Protein AF-A0A8S3EU00-F1 (afdb_monomer_lite)

Sequence (313 aa):
HIIRAPTLNSNMMSPYPTLKPAMHCCVHQQQYQPLYQSSPMIFSPIEDVPPIEAICGNNLIITINRMVDNKQISIKELNNDDLIFIENIGHGLFGSIYLAELKIINNDNKMEKQSVIVKSLNDNVDVKHRASFWKELELLSILKNSNVCSLFGILNSQRTVAVFEYYSLDLYQYLRQQSIPMDNYSASSFLLSLACQIASGMKYLSSLQIVHRDLAARNCLISSTDYQVHLTDIAMAKTEYVNDYARVGQLQSRIAIRWSAWESIFLNEFSLKSDVWSFGVTLYELFTYSRQRPYHTLTNEQLVQRFAVLTHA

Organism: NCBI:txid392030

Secondary structure (DSSP, 8-state):
---PPPP-------PPP--------------PPPS-SS-------STTS-TT------TTTTTGGGT--S--PPPPBPPGGGEEEEEEEEE-SSSEEEEEEEEEE-TTS-EEEEEEEEEEPPTT--HHHHHHHHHHHHHHHH---TTB--EEEEEESSSEEEEEE--SEEHHHHHHH----TT-HHHHHHHHHHHHHHHHHHHHHHHTT---S--SGGGEEE-TTT--EEE-SGGGG-GGGGGG-EE-TT-SSEE-TTTS-HHHHHS----HHHHHHHHHHHHHHHHTTTSS-TTTTS-HHHHHHHHHGGGG-

Structure (mmCIF, N/CA/C/O backbone):
data_AF-A0A8S3EU00-F1
#
_entry.id   AF-A0A8S3EU00-F1
#
loop_
_atom_site.group_PDB
_atom_site.id
_atom_site.type_symbol
_atom_site.label_atom_id
_atom_site.label_alt_id
_atom_site.label_comp_id
_atom_site.label_asym_id
_atom_site.label_entity_id
_atom_site.label_seq_id
_atom_site.pdbx_PDB_ins_code
_atom_site.Cartn_x
_atom_site.Cartn_y
_atom_site.Cartn_z
_atom_site.occupancy
_atom_site.B_iso_or_equiv
_atom_site.auth_seq_id
_atom_site.auth_comp_id
_atom_site.auth_asym_id
_atom_site.auth_atom_id
_atom_site.pdbx_PDB_model_num
ATOM 1 N N . HIS A 1 1 ? 54.838 -35.441 -2.762 1.00 39.00 1 HIS A N 1
ATOM 2 C CA . HIS A 1 1 ? 53.841 -35.677 -3.823 1.00 39.00 1 HIS A CA 1
ATOM 3 C C . HIS A 1 1 ? 53.018 -34.416 -4.019 1.00 39.00 1 HIS A C 1
ATOM 5 O O . HIS A 1 1 ? 52.183 -34.088 -3.192 1.00 39.00 1 HIS A O 1
ATOM 11 N N . ILE A 1 2 ? 53.361 -33.668 -5.064 1.00 31.11 2 ILE A N 1
ATOM 12 C CA . ILE A 1 2 ? 52.711 -32.431 -5.502 1.00 31.11 2 ILE A CA 1
ATOM 13 C C . ILE A 1 2 ? 51.514 -32.849 -6.361 1.00 31.11 2 ILE A C 1
ATOM 15 O O . ILE A 1 2 ? 51.715 -33.534 -7.363 1.00 31.11 2 ILE A O 1
ATOM 19 N N . ILE A 1 3 ? 50.291 -32.477 -5.983 1.00 35.28 3 ILE A N 1
ATOM 20 C CA . ILE A 1 3 ? 49.107 -32.688 -6.825 1.00 35.28 3 ILE A CA 1
ATOM 21 C C . ILE A 1 3 ? 48.842 -31.383 -7.579 1.00 35.28 3 ILE A C 1
ATOM 23 O O . ILE A 1 3 ? 48.539 -30.351 -6.987 1.00 35.28 3 ILE A O 1
ATOM 27 N N . ARG A 1 4 ? 49.049 -31.444 -8.898 1.00 30.00 4 ARG A N 1
ATOM 28 C CA . ARG A 1 4 ? 48.801 -30.378 -9.874 1.00 30.00 4 ARG A CA 1
ATOM 29 C C . ARG A 1 4 ? 47.296 -30.175 -10.079 1.00 30.00 4 ARG A C 1
ATOM 31 O O . ARG A 1 4 ? 46.557 -31.148 -10.195 1.00 30.00 4 ARG A O 1
ATOM 38 N N . ALA A 1 5 ? 46.886 -28.916 -10.205 1.00 30.69 5 ALA A N 1
ATOM 39 C CA . ALA A 1 5 ? 45.588 -28.522 -10.748 1.00 30.69 5 ALA A CA 1
ATOM 40 C C . ALA A 1 5 ? 45.502 -28.841 -12.259 1.00 30.69 5 ALA A C 1
ATOM 42 O O . ALA A 1 5 ? 46.522 -28.718 -12.947 1.00 30.69 5 ALA A O 1
ATOM 43 N N . PRO A 1 6 ? 44.327 -29.203 -12.809 1.00 33.22 6 PRO A N 1
ATOM 44 C CA . PRO A 1 6 ? 44.141 -29.301 -14.249 1.00 33.22 6 PRO A CA 1
ATOM 45 C C . PRO A 1 6 ? 43.863 -27.921 -14.860 1.00 33.22 6 PRO A C 1
ATOM 47 O O . PRO A 1 6 ? 43.005 -27.166 -14.408 1.00 33.22 6 PRO A O 1
ATOM 50 N N . THR A 1 7 ? 44.609 -27.621 -15.916 1.00 32.94 7 THR A N 1
ATOM 51 C CA . THR A 1 7 ? 44.478 -26.475 -16.819 1.00 32.94 7 THR A CA 1
ATOM 52 C C . THR A 1 7 ? 43.117 -26.448 -17.524 1.00 32.94 7 THR A C 1
ATOM 54 O O . THR A 1 7 ? 42.745 -27.421 -18.181 1.00 32.94 7 THR A O 1
ATOM 57 N N . LEU A 1 8 ? 42.405 -25.319 -17.444 1.00 31.45 8 LEU A N 1
ATOM 58 C CA . LEU A 1 8 ? 41.241 -25.018 -18.284 1.00 31.45 8 LEU A CA 1
ATOM 59 C C . LEU A 1 8 ? 41.715 -24.681 -19.704 1.00 31.45 8 LEU A C 1
ATOM 61 O O . LEU A 1 8 ? 42.359 -23.657 -19.922 1.00 31.45 8 LEU A O 1
ATOM 65 N N . ASN A 1 9 ? 41.394 -25.553 -20.659 1.00 28.89 9 ASN A N 1
ATOM 66 C CA . ASN A 1 9 ? 41.540 -25.283 -22.086 1.00 28.89 9 ASN A CA 1
ATOM 67 C C . ASN A 1 9 ? 40.399 -24.363 -22.541 1.00 28.89 9 ASN A C 1
ATOM 69 O O . ASN A 1 9 ? 39.223 -24.715 -22.440 1.00 28.89 9 ASN A O 1
ATOM 73 N N . SER A 1 10 ? 40.756 -23.194 -23.063 1.00 38.03 10 SER A N 1
ATOM 74 C CA . SER A 1 10 ? 39.884 -22.343 -23.863 1.00 38.03 10 SER A CA 1
ATOM 75 C C . SER A 1 10 ? 39.638 -23.002 -25.223 1.00 38.03 10 SER A C 1
ATOM 77 O O . SER A 1 10 ? 40.589 -23.393 -25.894 1.00 38.03 10 SER A O 1
ATOM 79 N N . ASN A 1 11 ? 38.360 -23.086 -25.611 1.00 35.97 11 ASN A N 1
ATOM 80 C CA . ASN A 1 11 ? 37.800 -23.486 -26.918 1.00 35.97 11 ASN A CA 1
ATOM 81 C C . ASN A 1 11 ? 36.994 -24.787 -26.888 1.00 35.97 11 ASN A C 1
ATOM 83 O O . ASN A 1 11 ? 37.443 -25.803 -27.401 1.00 35.97 11 ASN A O 1
ATOM 87 N N . MET A 1 12 ? 35.753 -24.708 -26.397 1.00 30.38 12 MET A N 1
ATOM 88 C CA . MET A 1 12 ? 34.611 -25.426 -26.981 1.00 30.38 12 MET A CA 1
ATOM 89 C C . MET A 1 12 ? 33.342 -24.589 -26.770 1.00 30.38 12 MET A C 1
ATOM 91 O O . MET A 1 12 ? 32.658 -24.697 -25.757 1.00 30.38 12 MET A O 1
ATOM 95 N N . MET A 1 13 ? 33.059 -23.703 -27.728 1.00 32.72 13 MET A N 1
ATOM 96 C CA . MET A 1 13 ? 31.732 -23.116 -27.914 1.00 32.72 13 MET A CA 1
ATOM 97 C C . MET A 1 13 ? 30.812 -24.169 -28.546 1.00 32.72 13 MET A C 1
ATOM 99 O O . MET A 1 13 ? 31.127 -24.710 -29.603 1.00 32.72 13 MET A O 1
ATOM 103 N N . SER A 1 14 ? 29.665 -24.421 -27.921 1.00 30.41 14 SER A N 1
ATOM 104 C CA . SER A 1 14 ? 28.498 -25.083 -28.516 1.00 30.41 14 SER A CA 1
ATOM 105 C C . SER A 1 14 ? 27.236 -24.423 -27.934 1.00 30.41 14 SER A C 1
ATOM 107 O O . SER A 1 14 ? 27.267 -24.016 -26.768 1.00 30.41 14 SER A O 1
ATOM 109 N N . PRO A 1 15 ? 26.176 -24.199 -28.732 1.00 33.75 15 PRO A N 1
ATOM 110 C CA . PRO A 1 15 ? 25.216 -23.130 -28.493 1.00 33.75 15 PRO A CA 1
ATOM 111 C C . PRO A 1 15 ? 24.111 -23.555 -27.521 1.00 33.75 15 PRO A C 1
ATOM 113 O O . PRO A 1 15 ? 23.490 -24.605 -27.677 1.00 33.75 15 PRO A O 1
ATOM 116 N N . TYR A 1 16 ? 23.815 -22.698 -26.544 1.00 30.42 16 TYR A N 1
ATOM 117 C CA . TYR A 1 16 ? 22.584 -22.804 -25.764 1.00 30.42 16 TYR A CA 1
ATOM 118 C C . TYR A 1 16 ? 21.373 -22.505 -26.667 1.00 30.42 16 TYR A C 1
ATOM 120 O O . TYR A 1 16 ? 21.427 -21.553 -27.453 1.00 30.42 16 TYR A O 1
ATOM 128 N N . PRO A 1 17 ? 20.275 -23.276 -26.576 1.00 30.31 17 PRO A N 1
ATOM 129 C CA . PRO A 1 17 ? 19.076 -23.016 -27.357 1.00 30.31 17 PRO A CA 1
ATOM 130 C C . PRO A 1 17 ? 18.428 -21.710 -26.892 1.00 30.31 17 PRO A C 1
ATOM 132 O O . PRO A 1 17 ? 18.100 -21.529 -25.720 1.00 30.31 17 PRO A O 1
ATOM 135 N N . THR A 1 18 ? 18.231 -20.796 -27.836 1.00 31.73 18 THR A N 1
ATOM 136 C CA . THR A 1 18 ? 17.410 -19.598 -27.677 1.00 31.73 18 THR A CA 1
ATOM 137 C C . THR A 1 18 ? 15.980 -20.006 -27.319 1.00 31.73 18 THR A C 1
ATOM 139 O O . THR A 1 18 ? 15.269 -20.599 -28.131 1.00 31.73 18 THR A O 1
ATOM 142 N N . LEU A 1 19 ? 15.530 -19.677 -26.102 1.00 28.44 19 LEU A N 1
ATOM 143 C CA . LEU A 1 19 ? 14.105 -19.701 -25.776 1.00 28.44 19 LEU A CA 1
ATOM 144 C C . LEU A 1 19 ? 13.391 -18.685 -26.679 1.00 28.44 19 LEU A C 1
ATOM 146 O O . LEU A 1 19 ? 13.552 -17.476 -26.523 1.00 28.44 19 LEU A O 1
ATOM 150 N N . LYS A 1 20 ? 12.597 -19.179 -27.633 1.00 28.67 20 LYS A N 1
ATOM 151 C CA . LYS A 1 20 ? 11.599 -18.364 -28.335 1.00 28.67 20 LYS A CA 1
ATOM 152 C C . LYS A 1 20 ? 10.515 -17.936 -27.334 1.00 28.67 20 LYS A C 1
ATOM 154 O O . LYS A 1 20 ? 10.082 -18.779 -26.546 1.00 28.67 20 LYS A O 1
ATOM 159 N N . PRO A 1 21 ? 10.014 -16.689 -27.379 1.00 29.97 21 PRO A N 1
ATOM 160 C CA . PRO A 1 21 ? 8.824 -16.324 -26.627 1.00 29.97 21 PRO A CA 1
ATOM 161 C C . PRO A 1 21 ? 7.624 -17.089 -27.191 1.00 29.97 21 PRO A C 1
ATOM 163 O O . PRO A 1 21 ? 7.302 -16.979 -28.375 1.00 29.97 21 PRO A O 1
ATOM 166 N N . ALA A 1 22 ? 6.951 -17.860 -26.341 1.00 28.45 22 ALA A N 1
ATOM 167 C CA . ALA A 1 22 ? 5.624 -18.374 -26.632 1.00 28.45 22 ALA A CA 1
ATOM 168 C C . ALA A 1 22 ? 4.616 -17.221 -26.491 1.00 28.45 22 ALA A C 1
ATOM 170 O O . ALA A 1 22 ? 4.070 -16.992 -25.417 1.00 28.45 22 ALA A O 1
ATOM 171 N N . MET A 1 23 ? 4.385 -16.476 -27.573 1.00 32.22 23 MET A N 1
ATOM 172 C CA . MET A 1 23 ? 3.205 -15.621 -27.711 1.00 32.22 23 MET A CA 1
ATOM 173 C C . MET A 1 23 ? 2.322 -16.178 -28.821 1.00 32.22 23 MET A C 1
ATOM 175 O O . MET A 1 23 ? 2.450 -15.824 -29.985 1.00 32.22 23 MET A O 1
ATOM 179 N N . HIS A 1 24 ? 1.410 -17.064 -28.438 1.00 29.34 24 HIS A N 1
ATOM 180 C CA . HIS A 1 24 ? 0.177 -17.286 -29.181 1.00 29.34 24 HIS A CA 1
ATOM 181 C C . HIS A 1 24 ? -0.974 -17.109 -28.193 1.00 29.34 24 HIS A C 1
ATOM 183 O O . HIS A 1 24 ? -1.464 -18.064 -27.599 1.00 29.34 24 HIS A O 1
ATOM 189 N N . CYS A 1 25 ? -1.373 -15.857 -27.978 1.00 29.19 25 CYS A N 1
ATOM 190 C CA . CYS A 1 25 ? -2.685 -15.555 -27.426 1.00 29.19 25 CYS A CA 1
ATOM 191 C C . CYS A 1 25 ? -3.592 -15.253 -28.623 1.00 29.19 25 CYS A C 1
ATOM 193 O O . CYS A 1 25 ? -3.327 -14.318 -29.376 1.00 29.19 25 CYS A O 1
ATOM 195 N N . CYS A 1 26 ? -4.608 -16.087 -28.858 1.00 27.17 26 CYS A N 1
ATOM 196 C CA . CYS A 1 26 ? -5.650 -15.798 -29.839 1.00 27.17 26 CYS A CA 1
ATOM 197 C C . CYS A 1 26 ? -6.427 -14.561 -29.374 1.00 27.17 26 CYS A C 1
ATOM 199 O O . CYS A 1 26 ? -7.281 -14.660 -28.497 1.00 27.17 26 CYS A O 1
ATOM 201 N N . VAL A 1 27 ? -6.127 -13.402 -29.956 1.00 35.34 27 VAL A N 1
ATOM 202 C CA . VAL A 1 27 ? -6.928 -12.191 -29.778 1.00 35.34 27 VAL A CA 1
ATOM 203 C C . VAL A 1 27 ? -8.088 -12.262 -30.766 1.00 35.34 27 VAL A C 1
ATOM 205 O O . VAL A 1 27 ? -7.893 -12.193 -31.980 1.00 35.34 27 VAL A O 1
ATOM 208 N N . HIS A 1 28 ? -9.309 -12.414 -30.251 1.00 31.23 28 HIS A N 1
ATOM 209 C CA . HIS A 1 28 ? -10.505 -12.078 -31.015 1.00 31.23 28 HIS A CA 1
ATOM 210 C C . HIS A 1 28 ? -10.429 -10.588 -31.366 1.00 31.23 28 HIS A C 1
ATOM 212 O O . HIS A 1 28 ? -10.520 -9.733 -30.489 1.00 31.23 28 HIS A O 1
ATOM 218 N N . GLN A 1 29 ? -10.230 -10.286 -32.650 1.00 31.36 29 GLN A N 1
ATOM 219 C CA . GLN A 1 29 ? -10.263 -8.932 -33.194 1.00 31.36 29 GLN A CA 1
ATOM 220 C C . GLN A 1 29 ? -11.672 -8.345 -33.036 1.00 31.36 29 GLN A C 1
ATOM 222 O O . GLN A 1 29 ? -12.536 -8.535 -33.889 1.00 31.36 29 GLN A O 1
ATOM 227 N N . GLN A 1 30 ? -11.912 -7.619 -31.948 1.00 32.50 30 GLN A N 1
ATOM 228 C CA . GLN A 1 30 ? -12.894 -6.541 -31.955 1.00 32.50 30 GLN A CA 1
ATOM 229 C C . GLN A 1 30 ? -12.143 -5.261 -32.321 1.00 32.50 30 GLN A C 1
ATOM 231 O O . GLN A 1 30 ? -11.109 -4.948 -31.737 1.00 32.50 30 GLN A O 1
ATOM 236 N N . GLN A 1 31 ? -12.614 -4.563 -33.354 1.00 27.91 31 GLN A N 1
ATOM 237 C CA . GLN A 1 31 ? -12.051 -3.288 -33.790 1.00 27.91 31 GLN A CA 1
ATOM 238 C C . GLN A 1 31 ? -12.249 -2.244 -32.681 1.00 27.91 31 GLN A C 1
ATOM 240 O O . GLN A 1 31 ? -13.318 -1.649 -32.568 1.00 27.91 31 GLN A O 1
ATOM 245 N N . TYR A 1 32 ? -11.227 -2.024 -31.857 1.00 37.62 32 TYR A N 1
ATOM 246 C CA . TYR A 1 32 ? -11.184 -0.890 -30.939 1.00 37.62 32 TYR A CA 1
ATOM 247 C C . TYR A 1 32 ? -10.859 0.371 -31.742 1.00 37.62 32 TYR A C 1
ATOM 249 O O . TYR A 1 32 ? -9.811 0.450 -32.382 1.00 37.62 32 TYR A O 1
ATOM 257 N N . GLN A 1 33 ? -11.757 1.360 -31.733 1.00 31.12 33 GLN A N 1
ATOM 258 C CA . GLN A 1 33 ? -11.423 2.703 -32.206 1.00 31.12 33 GLN A CA 1
ATOM 259 C C . GLN A 1 33 ? -10.528 3.373 -31.154 1.00 31.12 33 GLN A C 1
ATOM 261 O O . GLN A 1 33 ? -10.986 3.591 -30.031 1.00 31.12 33 GLN A O 1
ATOM 266 N N . PRO A 1 34 ? -9.264 3.704 -31.468 1.00 37.44 34 PRO A N 1
ATOM 267 C CA . PRO A 1 34 ? -8.418 4.418 -30.529 1.00 37.44 34 PRO A CA 1
ATOM 268 C C . PRO A 1 34 ? -8.949 5.845 -30.350 1.00 37.44 34 PRO A C 1
ATOM 270 O O . PRO A 1 34 ? -9.194 6.549 -31.327 1.00 37.44 34 PRO A O 1
ATOM 273 N N . LEU A 1 35 ? -9.026 6.319 -29.105 1.00 39.81 35 LEU A N 1
ATOM 274 C CA . LEU A 1 35 ? -9.258 7.734 -28.755 1.00 39.81 35 LEU A CA 1
ATOM 275 C C . LEU A 1 35 ? -8.108 8.671 -29.211 1.00 39.81 35 LEU A C 1
ATOM 277 O O . LEU A 1 35 ? -8.050 9.837 -28.830 1.00 39.81 35 LEU A O 1
ATOM 281 N N . TYR A 1 36 ? -7.183 8.172 -30.035 1.00 47.69 36 TYR A N 1
ATOM 282 C CA . TYR A 1 36 ? -5.932 8.807 -30.431 1.00 47.69 36 TYR A CA 1
ATOM 283 C C . TYR A 1 36 ? -6.000 9.299 -31.873 1.00 47.69 36 TYR A C 1
ATOM 285 O O . TYR A 1 36 ? -5.415 8.710 -32.780 1.00 47.69 36 TYR A O 1
ATOM 293 N N . GLN A 1 37 ? -6.686 10.419 -32.089 1.00 34.94 37 GLN A N 1
ATOM 294 C CA . GLN A 1 37 ? -6.445 11.245 -33.271 1.00 34.94 37 GLN A CA 1
ATOM 295 C C . GLN A 1 37 ? -5.613 12.478 -32.883 1.00 34.94 37 GLN A C 1
ATOM 297 O O . GLN A 1 37 ? -6.085 13.415 -32.242 1.00 34.94 37 GLN A O 1
ATOM 302 N N . SER A 1 38 ? -4.332 12.423 -33.267 1.00 35.66 38 SER A N 1
ATOM 303 C CA . SER A 1 38 ? -3.481 13.545 -33.711 1.00 35.66 38 SER A CA 1
ATOM 304 C C . SER A 1 38 ? -3.324 14.809 -32.845 1.00 35.66 38 SER A C 1
ATOM 306 O O . SER A 1 38 ? -2.893 15.829 -33.377 1.00 35.66 38 SER A O 1
ATOM 308 N N . SER A 1 39 ? -3.588 14.781 -31.537 1.00 37.34 39 SER A N 1
ATOM 309 C CA . SER A 1 39 ? -3.241 15.903 -30.643 1.00 37.34 39 SER A CA 1
ATOM 310 C C . SER A 1 39 ? -2.016 15.574 -29.776 1.00 37.34 39 SER A C 1
ATOM 312 O O . SER A 1 39 ? -1.929 14.451 -29.270 1.00 37.34 39 SER A O 1
ATOM 314 N N . PRO A 1 40 ? -1.061 16.508 -29.579 1.00 41.94 40 PRO A N 1
ATOM 315 C CA . PRO A 1 40 ? 0.072 16.284 -28.685 1.00 41.94 40 PRO A CA 1
ATOM 316 C C . PRO A 1 40 ? -0.437 16.007 -27.265 1.00 41.94 40 PRO A C 1
ATOM 318 O O . PRO A 1 40 ? -1.339 16.693 -26.784 1.00 41.94 40 PRO A O 1
ATOM 321 N N . MET A 1 41 ? 0.124 14.996 -26.593 1.00 51.19 41 MET A N 1
ATOM 322 C CA . MET A 1 41 ? -0.172 14.748 -25.180 1.00 51.19 41 MET A CA 1
ATOM 323 C C . MET A 1 41 ? 0.287 15.955 -24.364 1.00 51.19 41 MET A C 1
ATOM 325 O O . MET A 1 41 ? 1.483 16.191 -24.209 1.00 51.19 41 MET A O 1
ATOM 329 N N . ILE A 1 42 ? -0.677 16.735 -23.877 1.00 48.28 42 ILE A N 1
ATOM 330 C CA . ILE A 1 42 ? -0.415 17.886 -23.019 1.00 48.28 42 ILE A CA 1
ATOM 331 C C . ILE A 1 42 ? -0.166 17.357 -21.609 1.00 48.28 42 ILE A C 1
ATOM 333 O O . ILE A 1 42 ? -1.081 16.868 -20.947 1.00 48.28 42 ILE A O 1
ATOM 337 N N . PHE A 1 43 ? 1.078 17.463 -21.156 1.00 48.75 43 PHE A N 1
ATOM 338 C CA . PHE A 1 43 ? 1.423 17.356 -19.745 1.00 48.75 43 PHE A CA 1
ATOM 339 C C . PHE A 1 43 ? 1.243 18.749 -19.139 1.00 48.75 43 PHE A C 1
ATOM 341 O O . PHE A 1 43 ? 1.900 19.702 -19.552 1.00 48.75 43 PHE A O 1
ATOM 348 N N . SER A 1 44 ? 0.297 18.904 -18.213 1.00 41.88 44 SER A N 1
ATOM 349 C CA . SER A 1 44 ? 0.095 20.177 -17.516 1.00 41.88 44 SER A CA 1
ATOM 350 C C . SER A 1 44 ? 1.244 20.416 -16.518 1.00 41.88 44 SER A C 1
ATOM 352 O O . SER A 1 44 ? 1.503 19.508 -15.720 1.00 41.88 44 SER A O 1
ATOM 354 N N . PRO A 1 45 ? 1.913 21.592 -16.525 1.00 36.53 45 PRO A N 1
ATOM 355 C CA . PRO A 1 45 ? 2.937 21.933 -15.537 1.00 36.53 45 PRO A CA 1
ATOM 356 C C . PRO A 1 45 ? 2.391 21.895 -14.102 1.00 36.53 45 PRO A C 1
ATOM 358 O O . PRO A 1 45 ? 1.194 22.061 -13.873 1.00 36.53 45 PRO A O 1
ATOM 361 N N . ILE A 1 46 ? 3.290 21.683 -13.140 1.00 44.91 46 ILE A N 1
ATOM 362 C CA . ILE A 1 46 ? 2.995 21.429 -11.718 1.00 44.91 46 ILE A CA 1
ATOM 363 C C . ILE A 1 46 ? 2.493 22.685 -10.963 1.00 44.91 46 ILE A C 1
ATOM 365 O O . ILE A 1 46 ? 2.021 22.560 -9.838 1.00 44.91 46 ILE A O 1
ATOM 369 N N . GLU A 1 47 ? 2.549 23.885 -11.550 1.00 35.06 47 GLU A N 1
ATOM 370 C CA . GLU A 1 47 ? 2.662 25.118 -10.750 1.00 35.06 47 GLU A CA 1
ATOM 371 C C . GLU A 1 47 ? 1.381 25.866 -10.335 1.00 35.06 47 GLU A C 1
ATOM 373 O O . GLU A 1 47 ? 1.504 26.734 -9.486 1.00 35.06 47 GLU A O 1
ATOM 378 N N . ASP A 1 48 ? 0.163 25.524 -10.772 1.00 32.75 48 ASP A N 1
ATOM 379 C CA . ASP A 1 48 ? -1.029 26.343 -10.417 1.00 32.75 48 ASP A CA 1
ATOM 380 C C . ASP A 1 48 ? -2.288 25.545 -10.025 1.00 32.75 48 ASP A C 1
ATOM 382 O O . ASP A 1 48 ? -3.422 25.977 -10.239 1.00 32.75 48 ASP A O 1
ATOM 386 N N . VAL A 1 49 ? -2.127 24.360 -9.429 1.00 34.88 49 VAL A N 1
ATOM 387 C CA . VAL A 1 49 ? -3.271 23.539 -8.990 1.00 34.88 49 VAL A CA 1
ATOM 388 C C . VAL A 1 49 ? -3.279 23.437 -7.460 1.00 34.88 49 VAL A C 1
ATOM 390 O O . VAL A 1 49 ? -2.238 23.092 -6.894 1.00 34.88 49 VAL A O 1
ATOM 393 N N . PRO A 1 50 ? -4.410 23.716 -6.771 1.00 29.34 50 PRO A N 1
ATOM 394 C CA . PRO A 1 50 ? -4.511 23.596 -5.316 1.00 29.34 50 PRO A CA 1
ATOM 395 C C . PRO A 1 50 ? -4.039 22.217 -4.822 1.00 29.34 50 PRO A C 1
ATOM 397 O O . PRO A 1 50 ? -4.038 21.250 -5.595 1.00 29.34 50 PRO A O 1
ATOM 400 N N . PRO A 1 51 ? -3.618 22.108 -3.545 1.00 32.88 51 PRO A N 1
ATOM 401 C CA . PRO A 1 51 ? -3.000 20.901 -3.028 1.00 32.88 51 PRO A CA 1
ATOM 402 C C . PRO A 1 51 ? -3.930 19.706 -3.234 1.00 32.88 51 PRO A C 1
ATOM 404 O O . PRO A 1 51 ? -4.982 19.610 -2.616 1.00 32.88 51 PRO A O 1
ATOM 407 N N . ILE A 1 52 ? -3.495 18.801 -4.112 1.00 35.56 52 ILE A N 1
ATOM 408 C CA . ILE A 1 52 ? -3.944 17.414 -4.185 1.00 35.56 52 ILE A CA 1
ATOM 409 C C . ILE A 1 52 ? -5.477 17.301 -4.297 1.00 35.56 52 ILE A C 1
ATOM 411 O O . ILE A 1 52 ? -6.141 16.676 -3.476 1.00 35.56 52 ILE A O 1
ATOM 415 N N . GLU A 1 53 ? -6.053 17.772 -5.405 1.00 32.47 53 GLU A N 1
ATOM 416 C CA . GLU A 1 53 ? -7.217 17.072 -5.966 1.00 32.47 53 GLU A CA 1
ATOM 417 C C . GLU A 1 53 ? -6.734 15.729 -6.543 1.00 32.47 53 GLU A C 1
ATOM 419 O O . GLU A 1 53 ? -6.613 15.518 -7.753 1.00 32.47 53 GLU A O 1
ATOM 424 N N . ALA A 1 54 ? -6.359 14.806 -5.656 1.00 32.44 54 ALA A N 1
ATOM 425 C CA . ALA A 1 54 ? -6.170 13.412 -6.007 1.00 32.44 54 ALA A CA 1
ATOM 426 C C . ALA A 1 54 ? -7.550 12.829 -6.303 1.00 32.44 54 ALA A C 1
ATOM 428 O O . ALA A 1 54 ? -8.153 12.235 -5.423 1.00 32.44 54 ALA A O 1
ATOM 429 N N . ILE A 1 55 ? -8.047 12.962 -7.538 1.00 36.34 55 ILE A N 1
ATOM 430 C CA . ILE A 1 55 ? -9.261 12.291 -8.056 1.00 36.34 55 ILE A CA 1
ATOM 431 C C . ILE A 1 55 ? -9.024 10.765 -8.162 1.00 36.34 55 ILE A C 1
ATOM 433 O O . ILE A 1 55 ? -9.273 10.121 -9.175 1.00 36.34 55 ILE A O 1
ATOM 437 N N . CYS A 1 56 ? -8.456 10.148 -7.130 1.00 36.31 56 CYS A N 1
ATOM 438 C CA . CYS A 1 56 ? -8.094 8.743 -7.128 1.00 36.31 56 CYS A CA 1
ATOM 439 C C . CYS A 1 56 ? -8.248 8.136 -5.728 1.00 36.31 56 CYS A C 1
ATOM 441 O O . CYS A 1 56 ? -7.302 7.704 -5.090 1.00 36.31 56 CYS A O 1
ATOM 443 N N . GLY A 1 57 ? -9.492 8.106 -5.263 1.00 35.16 57 GLY A N 1
ATOM 444 C CA . GLY A 1 57 ? -10.024 7.084 -4.358 1.00 35.16 57 GLY A CA 1
ATOM 445 C C . GLY A 1 57 ? -10.950 6.138 -5.121 1.00 35.16 57 GLY A C 1
ATOM 446 O O . GLY A 1 57 ? -11.814 5.498 -4.546 1.00 35.16 57 GLY A O 1
ATOM 447 N N . ASN A 1 58 ? -10.790 6.048 -6.446 1.00 43.53 58 ASN A N 1
ATOM 448 C CA . ASN A 1 58 ? -11.523 5.095 -7.277 1.00 43.53 58 ASN A CA 1
ATOM 449 C C . ASN A 1 58 ? -10.847 3.718 -7.325 1.00 43.53 58 ASN A C 1
ATOM 451 O O 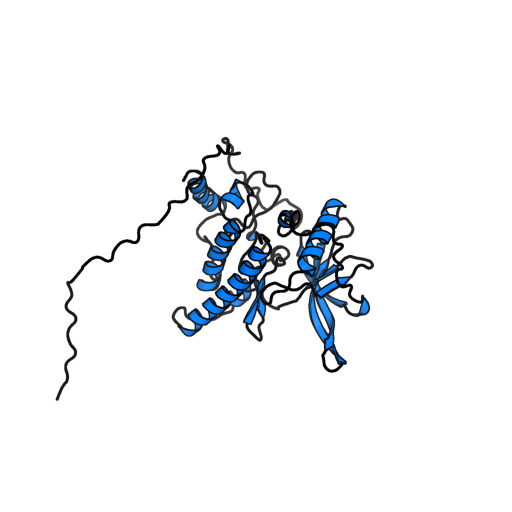. ASN A 1 58 ? -11.287 2.860 -8.096 1.00 43.53 58 ASN A O 1
ATOM 455 N N . ASN A 1 59 ? -9.777 3.483 -6.556 1.00 50.78 59 ASN A N 1
ATOM 456 C CA . ASN A 1 59 ? -8.922 2.336 -6.833 1.00 50.78 59 ASN A CA 1
ATOM 457 C C . ASN A 1 59 ? -9.453 0.991 -6.325 1.00 50.78 59 ASN A C 1
ATOM 459 O O . ASN A 1 59 ? -9.268 -0.007 -7.009 1.00 50.78 59 ASN A O 1
ATOM 463 N N . LEU A 1 60 ? -10.257 0.971 -5.260 1.00 44.28 60 LEU A N 1
ATOM 464 C CA . LEU A 1 60 ? -11.010 -0.227 -4.855 1.00 44.28 60 LEU A CA 1
ATOM 465 C C . LEU A 1 60 ? -12.440 -0.265 -5.433 1.00 44.28 60 LEU A C 1
ATOM 467 O O . LEU A 1 60 ? -13.096 -1.304 -5.404 1.00 44.28 60 LEU A O 1
ATOM 471 N N . ILE A 1 61 ? -12.926 0.847 -6.006 1.00 42.34 61 ILE A N 1
ATOM 472 C CA . ILE A 1 61 ? -14.366 1.090 -6.206 1.00 42.34 61 ILE A CA 1
ATOM 473 C C . ILE A 1 61 ? -14.956 0.474 -7.482 1.00 42.34 61 ILE A C 1
ATOM 475 O O . ILE A 1 61 ? -16.134 0.121 -7.506 1.00 42.34 61 ILE A O 1
ATOM 479 N N . ILE A 1 62 ? -14.182 0.268 -8.548 1.00 41.53 62 ILE A N 1
ATOM 480 C CA . ILE A 1 62 ? -14.763 -0.241 -9.810 1.00 41.53 62 ILE A CA 1
ATOM 481 C C . ILE A 1 62 ? -15.061 -1.753 -9.757 1.00 41.53 62 ILE A C 1
ATOM 483 O O . ILE A 1 62 ? -15.918 -2.232 -10.497 1.00 41.53 62 ILE A O 1
ATOM 487 N N . THR A 1 63 ? -14.458 -2.502 -8.829 1.00 41.41 63 THR A N 1
ATOM 488 C CA . THR A 1 63 ? -14.788 -3.927 -8.620 1.00 41.41 63 THR A CA 1
ATOM 489 C C . THR A 1 63 ? -16.094 -4.125 -7.830 1.00 41.41 63 THR A C 1
ATOM 491 O O . THR A 1 63 ? -16.701 -5.196 -7.862 1.00 41.41 63 THR A O 1
ATOM 494 N N . ILE A 1 64 ? -16.578 -3.085 -7.140 1.00 44.31 64 ILE A N 1
ATOM 495 C CA . ILE A 1 64 ? -17.633 -3.191 -6.117 1.00 44.31 64 ILE A CA 1
ATOM 496 C C . ILE A 1 64 ? -18.977 -3.678 -6.679 1.00 44.31 64 ILE A C 1
ATOM 498 O O . ILE A 1 64 ? -19.721 -4.361 -5.978 1.00 44.31 64 ILE A O 1
ATOM 502 N N . ASN A 1 65 ? -19.278 -3.430 -7.956 1.00 45.41 65 ASN A N 1
ATOM 503 C CA . ASN A 1 65 ? -20.591 -3.758 -8.526 1.00 45.41 65 ASN A CA 1
ATOM 504 C C . ASN A 1 65 ? -20.884 -5.266 -8.681 1.00 45.41 65 ASN A C 1
ATOM 506 O O . ASN A 1 65 ? -21.993 -5.603 -9.082 1.00 45.41 65 ASN A O 1
ATOM 510 N N . ARG A 1 66 ? -19.934 -6.175 -8.400 1.00 47.62 66 ARG A N 1
ATOM 511 C CA . ARG A 1 66 ? -20.152 -7.631 -8.545 1.00 47.62 66 ARG A CA 1
ATOM 512 C C . ARG A 1 66 ? -20.115 -8.450 -7.254 1.00 47.62 66 ARG A C 1
ATOM 514 O O . ARG A 1 66 ? -20.503 -9.609 -7.309 1.00 47.62 66 ARG A O 1
ATOM 521 N N . MET A 1 67 ? -19.638 -7.905 -6.132 1.00 48.41 67 MET A N 1
ATOM 522 C CA . MET A 1 67 ? -19.427 -8.700 -4.904 1.00 48.41 67 MET A CA 1
ATOM 523 C C . MET A 1 67 ? -20.452 -8.457 -3.802 1.00 48.41 67 MET A C 1
ATOM 525 O O . MET A 1 67 ? -20.678 -9.337 -2.973 1.00 48.41 67 MET A O 1
ATOM 529 N N . VAL A 1 68 ? -21.079 -7.282 -3.787 1.00 51.00 68 VAL A N 1
ATOM 530 C CA . VAL A 1 68 ? -22.045 -6.913 -2.751 1.00 51.00 68 VAL A CA 1
ATOM 531 C C . VAL A 1 68 ? -23.457 -7.107 -3.303 1.00 51.00 68 VAL A C 1
ATOM 533 O O . VAL A 1 68 ? -24.130 -6.161 -3.701 1.00 51.00 68 VAL A O 1
ATOM 536 N N . ASP A 1 69 ? -23.906 -8.361 -3.351 1.00 50.03 69 ASP A N 1
ATOM 537 C CA . ASP A 1 69 ? -25.326 -8.687 -3.518 1.00 50.03 69 ASP A CA 1
ATOM 538 C C . ASP A 1 69 ? -26.085 -8.186 -2.285 1.00 50.03 69 ASP A C 1
ATOM 540 O O . ASP A 1 69 ? -26.045 -8.880 -1.276 1.00 50.03 69 ASP A O 1
ATOM 544 N N . ASN A 1 70 ? -26.732 -7.008 -2.347 1.00 50.59 70 ASN A N 1
ATOM 545 C CA . ASN A 1 70 ? -27.794 -6.462 -1.463 1.00 50.59 70 ASN A CA 1
ATOM 546 C C . ASN A 1 70 ? -27.765 -6.794 0.055 1.00 50.59 70 ASN A C 1
ATOM 548 O O . ASN A 1 70 ? -28.771 -6.641 0.748 1.00 50.59 70 ASN A O 1
ATOM 552 N N . LYS A 1 71 ? -26.638 -7.240 0.606 1.00 55.62 71 LYS A N 1
ATOM 553 C CA . LYS A 1 71 ? -26.443 -7.563 2.012 1.00 55.62 71 LYS A CA 1
ATOM 554 C C . LYS A 1 71 ? -25.833 -6.344 2.659 1.00 55.62 71 LYS A C 1
ATOM 556 O O . LYS A 1 71 ? -24.761 -5.897 2.271 1.00 55.62 71 LYS A O 1
ATOM 561 N N . GLN A 1 72 ? -26.532 -5.834 3.658 1.00 59.78 72 GLN A N 1
ATOM 562 C CA . GLN A 1 72 ? -26.040 -4.766 4.506 1.00 59.78 72 GLN A CA 1
ATOM 563 C C . GLN A 1 72 ? -24.807 -5.281 5.265 1.00 59.78 72 GLN A C 1
ATOM 565 O O . GLN A 1 72 ? -24.922 -6.150 6.131 1.00 59.78 72 GLN A O 1
ATOM 570 N N . ILE A 1 73 ? -23.621 -4.804 4.885 1.00 72.12 73 ILE A N 1
ATOM 571 C CA . ILE A 1 73 ? -22.366 -5.134 5.562 1.00 72.12 73 ILE A CA 1
ATOM 572 C C . ILE A 1 73 ? -22.269 -4.224 6.787 1.00 72.12 73 ILE A C 1
ATOM 574 O O . ILE A 1 73 ? -22.260 -3.003 6.664 1.00 72.12 73 ILE A O 1
ATOM 578 N N . SER A 1 74 ? -22.235 -4.818 7.980 1.00 76.38 74 SER A N 1
ATOM 579 C CA . SER A 1 74 ? -22.045 -4.065 9.221 1.00 76.38 74 SER A CA 1
ATOM 580 C C . SER A 1 74 ? -20.554 -3.869 9.477 1.00 76.38 74 SER A C 1
ATOM 582 O O . SER A 1 74 ? -19.817 -4.844 9.642 1.00 76.38 74 SER A O 1
ATOM 584 N N . ILE A 1 75 ? -20.115 -2.612 9.496 1.00 85.31 75 ILE A N 1
ATOM 585 C CA . ILE A 1 75 ? -18.740 -2.229 9.815 1.00 85.31 75 ILE A CA 1
ATOM 586 C C . ILE A 1 75 ? -18.639 -2.038 11.330 1.00 85.31 75 ILE A C 1
ATOM 588 O O . ILE A 1 75 ? -19.514 -1.433 11.944 1.00 85.31 75 ILE A O 1
ATOM 592 N N . LYS A 1 76 ? -17.566 -2.545 11.945 1.00 89.81 76 LYS A N 1
ATOM 593 C CA . LYS A 1 76 ? -17.334 -2.402 13.387 1.00 89.81 76 LYS A CA 1
ATOM 594 C C . LYS A 1 76 ? -17.207 -0.924 13.772 1.00 89.81 76 LYS A C 1
ATOM 596 O O . LYS A 1 76 ? -16.278 -0.253 13.325 1.00 89.81 76 LYS A O 1
ATOM 601 N N . GLU A 1 77 ? -18.091 -0.452 14.644 1.00 91.19 77 GLU A N 1
ATOM 602 C CA . GLU A 1 77 ? -17.967 0.857 15.286 1.00 91.19 77 GLU A CA 1
ATOM 603 C C . GLU A 1 77 ? -17.031 0.774 16.498 1.00 91.19 77 GLU A C 1
ATOM 605 O O . GLU A 1 77 ? -17.070 -0.180 17.279 1.00 91.19 77 GLU A O 1
ATOM 610 N N . LEU A 1 78 ? -16.150 1.762 16.625 1.00 90.88 78 LEU A N 1
ATOM 611 C CA . LEU A 1 78 ? -15.237 1.927 17.753 1.00 90.88 78 LEU A CA 1
ATOM 612 C C . LEU A 1 78 ? -15.835 2.918 18.768 1.00 90.88 78 LEU A C 1
ATOM 614 O O . LEU A 1 78 ? -16.735 3.691 18.435 1.00 90.88 78 LEU A O 1
ATOM 618 N N . ASN A 1 79 ? -15.333 2.934 20.005 1.00 88.50 79 ASN A N 1
ATOM 619 C CA . ASN A 1 79 ? -15.718 3.981 20.952 1.00 88.50 79 ASN A CA 1
ATOM 620 C C . ASN A 1 79 ? -14.869 5.232 20.712 1.00 88.50 79 ASN A C 1
ATOM 622 O O . ASN A 1 79 ? -13.655 5.140 20.532 1.00 88.50 79 ASN A O 1
ATOM 626 N N . ASN A 1 80 ? -15.487 6.415 20.763 1.00 82.69 80 ASN A N 1
ATOM 627 C CA . ASN A 1 80 ? -14.757 7.673 20.560 1.00 82.69 80 ASN A CA 1
ATOM 628 C C . ASN A 1 80 ? -13.646 7.878 21.605 1.00 82.69 80 ASN A C 1
ATOM 630 O O . ASN A 1 80 ? -12.582 8.384 21.265 1.00 82.69 80 ASN A O 1
ATOM 634 N N . ASP A 1 81 ? -13.862 7.434 22.847 1.00 87.62 81 ASP A N 1
ATOM 635 C CA . ASP A 1 81 ? -12.901 7.593 23.949 1.00 87.62 81 ASP A CA 1
ATOM 636 C C . ASP A 1 81 ? -11.663 6.686 23.823 1.00 87.62 81 ASP A C 1
ATOM 638 O O . ASP A 1 81 ? -10.687 6.842 24.575 1.00 87.62 81 ASP A O 1
ATOM 642 N N . ASP A 1 82 ? -11.691 5.744 22.874 1.00 90.62 82 ASP A N 1
ATOM 643 C CA . ASP A 1 82 ? -10.605 4.802 22.625 1.00 90.62 82 ASP A CA 1
ATOM 644 C C . ASP A 1 82 ? -9.568 5.340 21.635 1.00 90.62 82 ASP A C 1
ATOM 646 O O . ASP A 1 82 ? -8.455 4.821 21.600 1.00 90.62 82 ASP A O 1
ATOM 650 N N . LEU A 1 83 ? -9.879 6.389 20.866 1.00 93.00 83 LEU A N 1
ATOM 651 C CA . LEU A 1 83 ? -8.990 6.915 19.829 1.00 93.00 83 LEU A CA 1
ATOM 652 C C . LEU A 1 83 ? -8.377 8.264 20.225 1.00 93.00 83 LEU A C 1
ATOM 654 O O . LEU A 1 83 ? -9.083 9.235 20.486 1.00 93.00 83 LEU A O 1
ATOM 658 N N . ILE A 1 84 ? -7.046 8.344 20.211 1.00 93.19 84 ILE A N 1
ATOM 659 C CA . ILE A 1 84 ? -6.287 9.555 20.543 1.00 93.19 84 ILE A CA 1
ATOM 660 C C . ILE A 1 84 ? -5.457 9.972 19.329 1.00 93.19 84 ILE A C 1
ATOM 662 O O . ILE A 1 84 ? -4.494 9.299 18.974 1.00 93.19 84 ILE A O 1
ATOM 666 N N . PHE A 1 85 ? -5.809 11.091 18.694 1.00 92.75 85 PHE A N 1
ATOM 667 C CA . PHE A 1 85 ? -5.049 11.639 17.566 1.00 92.75 85 PHE A CA 1
ATOM 668 C C . PHE A 1 85 ? -3.677 12.152 18.020 1.00 92.75 85 PHE A C 1
ATOM 670 O O . PHE A 1 85 ? -3.589 12.878 19.010 1.00 92.75 85 PHE A O 1
ATOM 677 N N . ILE A 1 86 ? -2.623 11.797 17.280 1.00 94.12 86 ILE A N 1
ATOM 678 C CA . ILE A 1 86 ? -1.247 12.236 17.544 1.00 94.12 86 ILE A CA 1
ATOM 679 C C . ILE A 1 86 ? -0.857 13.351 16.571 1.00 94.12 86 ILE A C 1
ATOM 681 O O . ILE A 1 86 ? -0.604 14.477 16.988 1.00 94.12 86 ILE A O 1
ATOM 685 N N . GLU A 1 87 ? -0.823 13.053 15.272 1.00 91.69 87 GLU A N 1
ATOM 686 C CA . GLU A 1 87 ? -0.353 13.990 14.247 1.00 91.69 87 GLU A CA 1
ATOM 687 C C . GLU A 1 87 ? -1.081 13.802 12.913 1.00 91.69 87 GLU A C 1
ATOM 689 O O . GLU A 1 87 ? -1.572 12.717 12.600 1.00 91.69 87 GLU A O 1
ATOM 694 N N . ASN A 1 88 ? -1.155 14.871 12.118 1.00 88.94 88 ASN A N 1
ATOM 695 C CA . ASN A 1 88 ? -1.597 14.802 10.727 1.00 88.94 88 ASN A CA 1
ATOM 696 C C . ASN A 1 88 ? -0.391 14.446 9.852 1.00 88.94 88 ASN A C 1
ATOM 698 O O . ASN A 1 88 ? 0.557 15.226 9.773 1.00 88.94 88 ASN A O 1
ATOM 702 N N . ILE A 1 89 ? -0.448 13.289 9.195 1.00 83.06 89 ILE A N 1
ATOM 703 C CA . ILE A 1 89 ? 0.647 12.772 8.366 1.00 83.06 89 ILE A CA 1
ATOM 704 C C . ILE A 1 89 ? 0.415 12.990 6.867 1.00 83.06 89 ILE A C 1
ATOM 706 O O . ILE A 1 89 ? 1.268 12.631 6.053 1.00 83.06 89 ILE A O 1
ATOM 710 N N . GLY A 1 90 ? -0.730 13.556 6.475 1.00 78.06 90 GLY A N 1
ATOM 711 C CA . GLY A 1 90 ? -1.015 13.847 5.077 1.00 78.06 90 GLY A CA 1
ATOM 712 C C . GLY A 1 90 ? -2.486 14.081 4.754 1.00 78.06 90 GLY A C 1
ATOM 713 O O . GLY A 1 90 ? -3.376 14.037 5.602 1.00 78.06 90 GLY A O 1
ATOM 714 N N . HIS A 1 91 ? -2.749 14.297 3.470 1.00 75.19 91 HIS A N 1
ATOM 715 C CA . HIS A 1 91 ? -4.091 14.517 2.939 1.00 75.19 91 HIS A CA 1
ATOM 716 C C . HIS A 1 91 ? -4.354 13.520 1.812 1.00 75.19 91 HIS A C 1
ATOM 718 O O . HIS A 1 91 ? -3.634 13.498 0.818 1.00 75.19 91 HIS A O 1
ATOM 724 N N . GLY A 1 92 ? -5.370 12.677 1.984 1.00 64.25 92 GLY A N 1
ATOM 725 C CA . GLY A 1 92 ? -5.888 11.794 0.942 1.00 64.25 92 GLY A CA 1
ATOM 726 C C . GLY A 1 92 ? -7.059 12.432 0.193 1.00 64.25 92 GLY A C 1
ATOM 727 O O . GLY A 1 92 ? -7.472 13.547 0.504 1.00 64.25 92 GLY A O 1
ATOM 728 N N . LEU A 1 93 ? -7.649 11.700 -0.763 1.00 61.56 93 LEU A N 1
ATOM 729 C CA . LEU A 1 93 ? -8.773 12.210 -1.568 1.00 61.56 93 LEU A CA 1
ATOM 730 C C . LEU A 1 93 ? -9.939 12.707 -0.703 1.00 61.56 93 LEU A C 1
ATOM 732 O O . LEU A 1 93 ? -10.513 13.763 -0.944 1.00 61.56 93 LEU A O 1
ATOM 736 N N . PHE A 1 94 ? -10.332 11.895 0.273 1.00 63.38 94 PHE A N 1
ATOM 737 C CA . PHE A 1 94 ? -11.564 12.117 1.020 1.00 63.38 94 PHE A CA 1
ATOM 738 C C . PHE A 1 94 ? -11.367 13.013 2.244 1.00 63.38 94 PHE A C 1
ATOM 740 O O . PHE A 1 94 ? -12.353 13.483 2.800 1.00 63.38 94 PHE A O 1
ATOM 747 N N . GLY A 1 95 ? -10.124 13.283 2.645 1.00 76.62 95 GLY A N 1
ATOM 748 C CA . GLY A 1 95 ? -9.802 14.111 3.802 1.00 76.62 95 GLY A CA 1
ATOM 749 C C . GLY A 1 95 ? -8.399 13.862 4.333 1.00 76.62 95 GLY A C 1
ATOM 750 O O . GLY A 1 95 ? -7.486 13.533 3.582 1.00 76.62 95 GLY A O 1
ATOM 751 N N . SER A 1 96 ? -8.198 14.060 5.629 1.00 84.69 96 SER A N 1
ATOM 752 C CA . SER A 1 96 ? -6.870 14.004 6.244 1.00 84.69 96 SER A CA 1
ATOM 753 C C . SER A 1 96 ? -6.539 12.602 6.752 1.00 84.69 96 SER A C 1
ATOM 755 O O . SER A 1 96 ? -7.431 11.870 7.195 1.00 84.69 96 SER A O 1
ATOM 757 N N . ILE A 1 97 ? -5.257 12.250 6.702 1.00 85.62 97 ILE A N 1
ATOM 758 C CA . ILE A 1 97 ? -4.699 11.036 7.289 1.00 85.62 97 ILE A CA 1
ATOM 759 C C . ILE A 1 97 ? -3.951 11.412 8.563 1.00 85.62 97 ILE A C 1
ATOM 761 O O . ILE A 1 97 ? -3.108 12.306 8.555 1.00 85.62 97 ILE A O 1
ATOM 765 N N . TYR A 1 98 ? -4.233 10.706 9.649 1.00 89.31 98 TYR A N 1
ATOM 766 C CA . TYR A 1 98 ? -3.600 10.941 10.938 1.00 89.31 98 TYR A CA 1
ATOM 767 C C . TYR A 1 98 ? -2.909 9.684 11.453 1.00 89.31 98 TYR A C 1
ATOM 769 O O . TYR A 1 98 ? -3.398 8.575 11.242 1.00 89.31 98 TYR A O 1
ATOM 777 N N . LEU A 1 99 ? -1.816 9.875 12.182 1.00 91.12 99 LEU A N 1
ATOM 778 C CA . LEU A 1 99 ? -1.326 8.897 13.144 1.00 91.12 99 LEU A CA 1
ATOM 779 C C . LEU A 1 99 ? -2.103 9.088 14.453 1.00 91.12 99 LEU A C 1
ATOM 781 O O . LEU A 1 99 ? -2.301 10.219 14.908 1.00 91.12 99 LEU A O 1
ATOM 785 N N . ALA A 1 100 ? -2.545 7.994 15.061 1.00 94.50 100 ALA A N 1
ATOM 786 C CA . ALA A 1 100 ? -3.269 8.000 16.328 1.00 94.50 100 ALA A CA 1
ATOM 787 C C . ALA A 1 100 ? -2.892 6.788 17.194 1.00 94.50 100 ALA A C 1
ATOM 789 O O . ALA A 1 100 ? -2.255 5.849 16.721 1.00 94.50 100 ALA A O 1
ATOM 790 N N . GLU A 1 101 ? -3.296 6.801 18.463 1.00 95.38 101 GLU A N 1
ATOM 791 C CA . GLU A 1 101 ? -3.260 5.641 19.356 1.00 95.38 101 GLU A CA 1
ATOM 792 C C . GLU A 1 101 ? -4.684 5.134 19.583 1.00 95.38 101 GLU A C 1
ATOM 794 O O . GLU A 1 101 ? -5.561 5.895 19.998 1.00 95.38 101 GLU A O 1
ATOM 799 N N . LEU A 1 102 ? -4.906 3.845 19.342 1.00 94.56 102 LEU A N 1
ATOM 800 C CA . LEU A 1 102 ? -6.132 3.141 19.683 1.00 94.56 102 LEU A CA 1
ATOM 801 C C . LEU A 1 102 ? -5.929 2.369 20.988 1.00 94.56 102 LEU A C 1
ATOM 803 O O . LEU A 1 102 ? -5.003 1.566 21.120 1.00 94.56 102 LEU A O 1
ATOM 807 N N . LYS A 1 103 ? -6.817 2.601 21.947 1.00 93.25 103 LYS A N 1
ATOM 808 C CA . LYS A 1 103 ? -6.953 1.805 23.161 1.00 93.25 103 LYS A CA 1
ATOM 809 C C . LYS A 1 103 ? -7.520 0.437 22.799 1.00 93.25 103 LYS A C 1
ATOM 811 O O . LYS A 1 103 ? -8.618 0.333 22.258 1.00 93.25 103 LYS A O 1
ATOM 816 N N . ILE A 1 104 ? -6.768 -0.609 23.112 1.00 87.81 104 ILE A N 1
ATOM 817 C CA . ILE A 1 104 ? -7.170 -2.000 22.924 1.00 87.81 104 ILE A CA 1
ATOM 818 C C . ILE A 1 104 ? -7.073 -2.755 24.249 1.00 87.81 104 ILE A C 1
ATOM 820 O O . ILE A 1 104 ? -6.211 -2.479 25.082 1.00 87.81 104 ILE A O 1
ATOM 824 N N . ILE A 1 105 ? -7.973 -3.714 24.446 1.00 85.75 105 ILE A N 1
ATOM 825 C CA . ILE A 1 105 ? -7.914 -4.645 25.572 1.00 85.75 105 ILE A CA 1
ATOM 826 C C . ILE A 1 105 ? -7.215 -5.905 25.068 1.00 85.75 105 ILE A C 1
ATOM 828 O O . ILE A 1 105 ? -7.687 -6.534 24.120 1.00 85.75 105 ILE A O 1
ATOM 832 N N . ASN A 1 106 ? -6.082 -6.250 25.674 1.00 84.50 106 ASN A N 1
ATOM 833 C CA . ASN A 1 106 ? -5.340 -7.455 25.320 1.00 84.50 106 ASN A CA 1
ATOM 834 C C . ASN A 1 106 ? -5.987 -8.721 25.929 1.00 84.50 106 ASN A C 1
ATOM 836 O O . ASN A 1 106 ? -6.935 -8.646 26.714 1.00 84.50 106 ASN A O 1
ATOM 840 N N . ASN A 1 107 ? -5.447 -9.900 25.604 1.00 84.19 107 ASN A N 1
ATOM 841 C CA . ASN A 1 107 ? -5.966 -11.185 26.101 1.00 84.19 107 ASN A CA 1
ATOM 842 C C . ASN A 1 107 ? -5.914 -11.334 27.636 1.00 84.19 107 ASN A C 1
ATOM 844 O O . ASN A 1 107 ? -6.667 -12.127 28.194 1.00 84.19 107 ASN A O 1
ATOM 848 N N . ASP A 1 108 ? -5.067 -10.557 28.315 1.00 90.06 108 ASP A N 1
ATOM 849 C CA . ASP A 1 108 ? -4.938 -10.534 29.776 1.00 90.06 108 ASP A CA 1
ATOM 850 C C . ASP A 1 108 ? -5.880 -9.504 30.436 1.00 90.06 108 ASP A C 1
ATOM 852 O O . ASP A 1 108 ? -5.702 -9.159 31.607 1.00 90.06 108 ASP A O 1
ATOM 856 N N . ASN A 1 109 ? -6.865 -8.976 29.696 1.00 87.12 109 ASN A N 1
ATOM 857 C CA . ASN A 1 109 ? -7.753 -7.884 30.112 1.00 87.12 109 ASN A CA 1
ATOM 858 C C . ASN A 1 109 ? -7.011 -6.603 30.535 1.00 87.12 109 ASN A C 1
ATOM 860 O O . ASN A 1 109 ? -7.525 -5.806 31.324 1.00 87.12 109 ASN A O 1
ATOM 864 N N . LYS A 1 110 ? -5.798 -6.383 30.021 1.00 89.25 110 LYS A N 1
ATOM 865 C CA . LYS A 1 110 ? -5.043 -5.152 30.252 1.00 89.25 110 LYS A CA 1
ATOM 866 C C . LYS A 1 110 ? -5.264 -4.179 29.109 1.00 89.25 110 LYS A C 1
ATOM 868 O O . LYS A 1 110 ? -5.310 -4.553 27.939 1.00 89.25 110 LYS A O 1
ATOM 873 N N . MET A 1 111 ? -5.3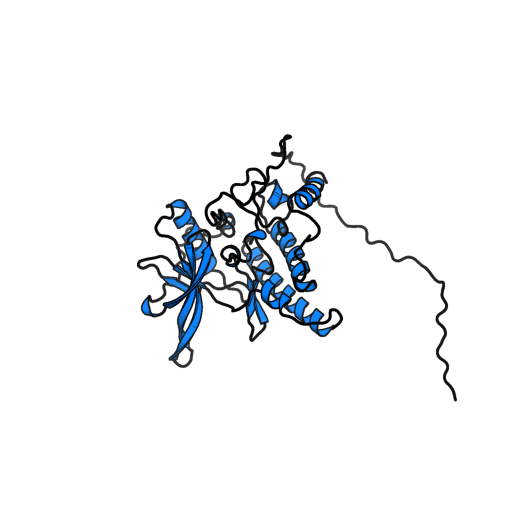71 -2.913 29.488 1.00 88.81 111 MET A N 1
ATOM 874 C CA . MET A 1 111 ? -5.412 -1.802 28.556 1.00 88.81 111 MET A CA 1
ATOM 875 C C . MET A 1 111 ? -4.029 -1.579 27.942 1.00 88.81 111 MET A C 1
ATOM 877 O O . MET A 1 111 ? -3.081 -1.240 28.649 1.00 88.81 111 MET A O 1
ATOM 881 N N . GLU A 1 112 ? -3.947 -1.711 26.625 1.00 92.06 112 GLU A N 1
ATOM 882 C CA . GLU A 1 112 ? -2.783 -1.377 25.815 1.00 92.06 112 GLU A CA 1
ATOM 883 C C . GLU A 1 112 ? -3.135 -0.300 24.789 1.00 92.06 112 GLU A C 1
ATOM 885 O O . GLU A 1 112 ? -4.302 -0.029 24.493 1.00 92.06 112 GLU A O 1
ATOM 890 N N . LYS A 1 113 ? -2.101 0.354 24.266 1.00 92.19 113 LYS A N 1
ATOM 891 C CA . LYS A 1 113 ? -2.232 1.323 23.187 1.00 92.19 113 LYS A CA 1
ATOM 892 C C . LYS A 1 113 ? -1.529 0.788 21.957 1.00 92.19 113 LYS A C 1
ATOM 894 O O . LYS A 1 113 ? -0.364 0.407 22.031 1.00 92.19 113 LYS A O 1
ATOM 899 N N . GLN A 1 114 ? -2.231 0.807 20.836 1.00 91.88 114 GLN A N 1
ATOM 900 C CA . GLN A 1 114 ? -1.696 0.439 19.538 1.00 91.88 114 GLN A CA 1
ATOM 901 C C . GLN A 1 114 ? -1.687 1.669 18.635 1.00 91.88 114 GLN A C 1
ATOM 903 O O . GLN A 1 114 ? -2.699 2.353 18.506 1.00 91.88 114 GLN A O 1
ATOM 908 N N . SER A 1 115 ? -0.556 1.953 17.993 1.00 92.75 115 SER A N 1
ATOM 909 C CA . SER A 1 115 ? -0.503 2.980 16.952 1.00 92.75 115 SER A CA 1
ATOM 910 C C . SER A 1 115 ? -1.334 2.552 15.739 1.00 92.75 115 SER A C 1
ATOM 912 O O . SER A 1 115 ? -1.287 1.392 15.330 1.00 92.75 115 SER A O 1
ATOM 914 N N . VAL A 1 116 ? -2.090 3.485 15.166 1.00 93.19 116 VAL A N 1
ATOM 915 C CA . VAL A 1 116 ? -3.026 3.255 14.055 1.00 93.19 116 VAL A CA 1
ATOM 916 C C . VAL A 1 116 ? -2.994 4.411 13.059 1.00 93.19 116 VAL A C 1
ATOM 918 O O . VAL A 1 116 ? -2.650 5.541 13.413 1.00 93.19 116 VAL A O 1
ATOM 921 N N . ILE A 1 117 ? -3.395 4.134 11.817 1.00 90.50 117 ILE A N 1
ATOM 922 C CA . ILE A 1 117 ? -3.677 5.168 10.820 1.00 90.50 117 ILE A CA 1
ATOM 923 C C . ILE A 1 117 ? -5.165 5.482 10.815 1.00 90.50 117 ILE A C 1
ATOM 925 O O . ILE A 1 117 ? -6.002 4.586 10.790 1.00 90.50 117 ILE A O 1
ATOM 929 N N . VAL A 1 118 ? -5.502 6.766 10.784 1.00 90.12 118 VAL A N 1
ATOM 930 C CA . VAL A 1 118 ? -6.880 7.244 10.731 1.00 90.12 118 VAL A CA 1
ATOM 931 C C . VAL A 1 118 ? -7.100 8.010 9.437 1.00 90.12 118 VAL A C 1
ATOM 933 O O . VAL A 1 118 ? -6.549 9.093 9.250 1.00 90.12 118 VAL A O 1
ATOM 936 N N . LYS A 1 119 ? -7.935 7.470 8.547 1.00 87.56 119 LYS A N 1
ATOM 937 C CA . LYS A 1 119 ? -8.398 8.144 7.327 1.00 87.56 119 LYS A CA 1
ATOM 938 C C . LYS A 1 119 ? -9.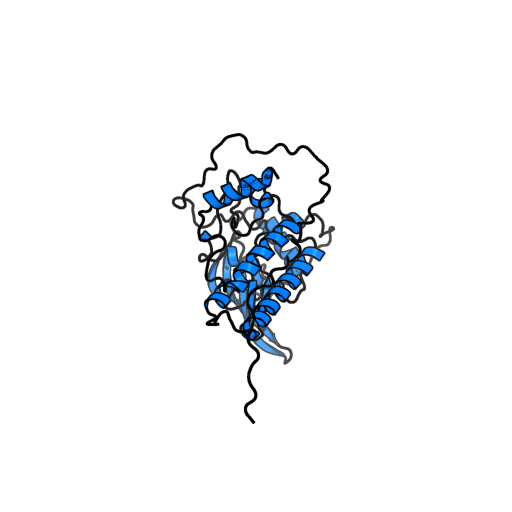715 8.834 7.639 1.00 87.56 119 LYS A C 1
ATOM 940 O O . LYS A 1 119 ? -10.710 8.179 7.941 1.00 87.56 119 LYS A O 1
ATOM 945 N N . SER A 1 120 ? -9.720 10.157 7.592 1.00 86.19 120 SER A N 1
ATOM 946 C CA . SER A 1 120 ? -10.903 10.961 7.889 1.00 86.19 120 SER A CA 1
ATOM 947 C C . SER A 1 120 ? -11.600 11.432 6.618 1.00 86.19 120 SER A C 1
ATOM 949 O O . SER A 1 120 ? -10.948 11.819 5.650 1.00 86.19 120 SER A O 1
ATOM 951 N N . LEU A 1 121 ? -12.929 11.458 6.642 1.00 83.81 121 LEU A N 1
ATOM 952 C CA . LEU A 1 121 ? -13.741 12.085 5.604 1.00 83.81 121 LEU A CA 1
ATOM 953 C C . LEU A 1 121 ? -13.921 13.575 5.931 1.00 83.81 121 LEU A C 1
ATOM 955 O O . LEU A 1 121 ? -14.218 13.919 7.070 1.00 83.81 121 LEU A O 1
ATOM 959 N N . ASN A 1 122 ? -13.709 14.467 4.969 1.00 80.19 122 ASN A N 1
ATOM 960 C CA . ASN A 1 122 ? -13.988 15.897 5.090 1.00 80.19 122 ASN A CA 1
ATOM 961 C C . ASN A 1 122 ? -15.507 16.150 5.077 1.00 80.19 122 ASN A C 1
ATOM 963 O O . ASN A 1 122 ? -16.242 15.536 4.302 1.00 80.19 122 ASN A O 1
ATOM 967 N N . ASP A 1 123 ? -15.972 17.123 5.861 1.00 74.44 123 ASP A N 1
ATOM 968 C CA . ASP A 1 123 ? -17.409 17.420 5.983 1.00 74.44 123 ASP A CA 1
ATOM 969 C C . ASP A 1 123 ? -18.009 17.963 4.674 1.00 74.44 123 ASP A C 1
ATOM 971 O O . ASP A 1 123 ? -19.134 17.626 4.301 1.00 74.44 123 ASP A O 1
ATOM 975 N N . ASN A 1 124 ? -17.209 18.723 3.917 1.00 75.31 124 ASN A N 1
ATOM 976 C CA . ASN A 1 124 ? -17.611 19.403 2.679 1.00 75.31 124 ASN A CA 1
ATOM 977 C C . ASN A 1 124 ? -17.616 18.500 1.431 1.00 75.31 124 ASN A C 1
ATOM 979 O O . ASN A 1 124 ? -17.756 18.989 0.311 1.00 75.31 124 ASN A O 1
ATOM 983 N N . VAL A 1 125 ? -17.430 17.190 1.596 1.00 72.62 125 VAL A N 1
ATOM 984 C CA . VAL A 1 125 ? -17.404 16.239 0.479 1.00 72.62 125 VAL A CA 1
ATOM 985 C C . VAL A 1 125 ? -18.817 16.062 -0.083 1.00 72.62 125 VAL A C 1
ATOM 987 O O . VAL A 1 125 ? -19.795 15.963 0.666 1.00 72.62 125 VAL A O 1
ATOM 990 N N . ASP A 1 126 ? -18.955 16.023 -1.410 1.00 76.00 126 ASP A N 1
ATOM 991 C CA . ASP A 1 126 ? -20.267 15.830 -2.026 1.00 76.00 126 ASP A CA 1
ATOM 992 C C . ASP A 1 126 ? -20.864 14.441 -1.706 1.00 76.00 126 ASP A C 1
ATOM 994 O O . ASP A 1 126 ? -20.200 13.516 -1.227 1.00 76.00 126 ASP A O 1
ATOM 998 N N . VAL A 1 127 ? -22.163 14.285 -1.965 1.00 77.50 127 VAL A N 1
ATOM 999 C CA . VAL A 1 127 ? -22.895 13.044 -1.665 1.00 77.50 127 VAL A CA 1
ATOM 1000 C C . VAL A 1 127 ? -22.317 11.833 -2.407 1.00 77.50 127 VAL A C 1
ATOM 1002 O O . VAL A 1 127 ? -22.306 10.734 -1.852 1.00 77.50 127 VAL A O 1
ATOM 1005 N N . LYS A 1 128 ? -21.810 12.016 -3.633 1.00 74.38 128 LYS A N 1
ATOM 1006 C CA . LYS A 1 128 ? -21.268 10.920 -4.448 1.00 74.38 128 LYS A CA 1
ATOM 1007 C C . LYS A 1 128 ? -19.951 10.416 -3.868 1.00 74.38 128 LYS A C 1
ATOM 1009 O O . LYS A 1 128 ? -19.794 9.216 -3.683 1.00 74.38 128 LYS A O 1
ATOM 1014 N N . HIS A 1 129 ? -19.041 11.319 -3.529 1.00 72.56 129 HIS A N 1
ATOM 1015 C CA . HIS A 1 129 ? -17.757 10.994 -2.922 1.00 72.56 129 HIS A CA 1
ATOM 1016 C C . HIS A 1 129 ? -17.924 10.391 -1.522 1.00 72.56 129 HIS A C 1
ATOM 1018 O O . HIS A 1 129 ? -17.238 9.425 -1.196 1.00 72.56 129 HIS A O 1
ATOM 1024 N N . ARG A 1 130 ? -18.887 10.874 -0.723 1.00 77.44 130 ARG A N 1
ATOM 1025 C CA . ARG A 1 130 ? -19.241 10.245 0.560 1.00 77.44 130 ARG A CA 1
ATOM 1026 C C . ARG A 1 130 ? -19.742 8.812 0.367 1.00 77.44 130 ARG A C 1
ATOM 1028 O O . ARG A 1 130 ? -19.304 7.919 1.082 1.00 77.44 130 ARG A O 1
ATOM 1035 N N . ALA A 1 131 ? -20.625 8.578 -0.605 1.00 77.25 131 ALA A N 1
ATOM 1036 C CA . ALA A 1 131 ? -21.105 7.231 -0.920 1.00 77.25 131 ALA A CA 1
ATOM 1037 C C . ALA A 1 131 ? -19.972 6.311 -1.411 1.00 77.25 131 ALA A C 1
ATOM 1039 O O . ALA A 1 131 ? -19.926 5.143 -1.036 1.00 77.25 131 ALA A O 1
ATOM 1040 N N . SER A 1 132 ? -19.042 6.836 -2.213 1.00 73.81 132 SER A N 1
ATOM 1041 C CA . SER A 1 132 ? -17.834 6.123 -2.641 1.00 73.81 132 SER A CA 1
ATOM 1042 C C . SER A 1 132 ? -16.946 5.725 -1.459 1.00 73.81 132 SER A C 1
ATOM 1044 O O . SER A 1 132 ? -16.542 4.569 -1.377 1.00 73.81 132 SER A O 1
ATOM 1046 N N . PHE A 1 133 ? -16.708 6.641 -0.517 1.00 76.69 133 PHE A N 1
ATOM 1047 C CA . PHE A 1 133 ? -15.938 6.362 0.696 1.00 76.69 133 PHE A CA 1
ATOM 1048 C C . PHE A 1 133 ? -16.572 5.243 1.532 1.00 76.69 133 PHE A C 1
ATOM 1050 O O . PHE A 1 133 ? -15.892 4.300 1.918 1.00 76.69 133 PHE A O 1
ATOM 1057 N N . TRP A 1 134 ? -17.888 5.284 1.755 1.00 79.19 134 TRP A N 1
ATOM 1058 C CA . TRP A 1 134 ? -18.580 4.224 2.497 1.00 79.19 134 TRP A CA 1
ATOM 1059 C C . TRP A 1 134 ? -18.486 2.856 1.820 1.00 79.19 134 TRP A C 1
ATOM 1061 O O . TRP A 1 134 ? -18.183 1.873 2.489 1.00 79.19 134 TRP A O 1
ATOM 1071 N N . LYS A 1 135 ? -18.663 2.795 0.497 1.00 75.81 135 LYS A N 1
ATOM 1072 C CA . LYS A 1 135 ? -18.504 1.549 -0.270 1.00 75.81 135 LYS A CA 1
ATOM 1073 C C . LYS A 1 135 ? -17.091 0.973 -0.168 1.00 75.81 135 LYS A C 1
ATOM 1075 O O . LYS A 1 135 ? -16.921 -0.241 -0.095 1.00 75.81 135 LYS A O 1
ATOM 1080 N N . GLU A 1 136 ? -16.077 1.837 -0.172 1.00 77.00 136 GLU A N 1
ATOM 1081 C CA . GLU A 1 136 ? -14.687 1.436 0.052 1.00 77.00 136 GLU A CA 1
ATOM 1082 C C . GLU A 1 136 ? -14.523 0.803 1.442 1.00 77.00 136 GLU A C 1
ATOM 1084 O O . GLU A 1 136 ? -13.970 -0.290 1.553 1.00 77.00 136 GLU A O 1
ATOM 1089 N N . LEU A 1 137 ? -15.070 1.427 2.491 1.00 80.62 137 LEU A N 1
ATOM 1090 C CA . LEU A 1 137 ? -14.999 0.898 3.856 1.00 80.62 137 LEU A CA 1
ATOM 1091 C C . LEU A 1 137 ? -15.753 -0.422 4.037 1.00 80.62 137 LEU A C 1
ATOM 1093 O O . LEU A 1 137 ? -15.257 -1.305 4.732 1.00 80.62 137 LEU A O 1
ATOM 1097 N N . GLU A 1 138 ? -16.916 -0.587 3.405 1.00 79.62 138 GLU A N 1
ATOM 1098 C CA . GLU A 1 138 ? -17.657 -1.854 3.415 1.00 79.62 138 GLU A CA 1
ATOM 1099 C C . GLU A 1 138 ? -16.798 -2.991 2.853 1.00 79.62 138 GLU A C 1
ATOM 1101 O O . GLU A 1 138 ? -16.677 -4.048 3.476 1.00 79.62 138 GLU A O 1
ATOM 1106 N N . LEU A 1 139 ? -16.134 -2.759 1.719 1.00 76.44 139 LEU A N 1
ATOM 1107 C CA . LEU A 1 139 ? -15.236 -3.738 1.116 1.00 76.44 139 LEU A CA 1
ATOM 1108 C C . LEU A 1 139 ? -14.020 -4.007 2.008 1.00 76.44 139 LEU A C 1
ATOM 1110 O O . LEU A 1 139 ? -13.698 -5.164 2.265 1.00 76.44 139 LEU A O 1
ATOM 1114 N N . LEU A 1 140 ? -13.372 -2.962 2.524 1.00 81.00 140 LEU A N 1
ATOM 1115 C CA . LEU A 1 140 ? -12.212 -3.108 3.408 1.00 81.00 140 LEU A CA 1
ATOM 1116 C C . LEU A 1 140 ? -12.566 -3.858 4.701 1.00 81.00 140 LEU A C 1
ATOM 1118 O O . LEU A 1 140 ? -11.752 -4.632 5.196 1.00 81.00 140 LEU A O 1
ATOM 1122 N N . SER A 1 141 ? -13.793 -3.706 5.210 1.00 83.19 141 SER A N 1
ATOM 1123 C CA . SER A 1 141 ? -14.259 -4.388 6.426 1.00 83.19 141 SER A CA 1
ATOM 1124 C C . SER A 1 141 ? -14.382 -5.910 6.289 1.00 83.19 141 SER A C 1
ATOM 1126 O O . SER A 1 141 ? -14.341 -6.627 7.292 1.00 83.19 141 SER A O 1
ATOM 1128 N N . ILE A 1 142 ? -14.525 -6.421 5.060 1.00 82.00 142 ILE A N 1
ATOM 1129 C CA . ILE A 1 142 ? -14.642 -7.861 4.795 1.00 82.00 142 ILE A CA 1
ATOM 1130 C C . ILE A 1 142 ? -13.316 -8.508 4.380 1.00 82.00 142 ILE A C 1
ATOM 1132 O O . ILE A 1 142 ? -13.242 -9.740 4.332 1.00 82.00 142 ILE A O 1
ATOM 1136 N N . LEU A 1 143 ? -12.273 -7.717 4.101 1.00 84.12 143 LEU A N 1
ATOM 1137 C CA . LEU A 1 143 ? -10.955 -8.247 3.758 1.00 84.12 143 LEU A CA 1
ATOM 1138 C C . LEU A 1 143 ? -10.298 -8.870 4.992 1.00 84.12 143 LEU A C 1
ATOM 1140 O O . LEU A 1 143 ? -10.204 -8.264 6.056 1.00 84.12 143 LEU A O 1
ATOM 1144 N N . LYS A 1 144 ? -9.845 -10.114 4.840 1.00 88.44 144 LYS A N 1
ATOM 1145 C CA . LYS A 1 144 ? -9.196 -10.915 5.881 1.00 88.44 144 LYS A CA 1
ATOM 1146 C C . LYS A 1 144 ? -8.038 -11.693 5.272 1.00 88.44 144 LYS A C 1
ATOM 1148 O O . LYS A 1 144 ? -8.220 -12.799 4.762 1.00 88.44 144 LYS A O 1
ATOM 1153 N N . ASN A 1 145 ? -6.849 -11.103 5.309 1.00 91.31 145 ASN A N 1
ATOM 1154 C CA . ASN A 1 145 ? -5.619 -11.719 4.827 1.00 91.31 145 ASN A CA 1
ATOM 1155 C C . ASN A 1 145 ? -4.406 -11.123 5.549 1.00 91.31 145 ASN A C 1
ATOM 1157 O O . ASN A 1 145 ? -4.362 -9.921 5.768 1.00 91.31 145 ASN A O 1
ATOM 1161 N N . SER A 1 146 ? -3.412 -11.951 5.873 1.00 94.12 146 SER A N 1
ATOM 1162 C CA . SER A 1 146 ? -2.191 -11.532 6.578 1.00 94.12 146 SER A CA 1
ATOM 1163 C C . SER A 1 146 ? -1.280 -10.602 5.774 1.00 94.12 146 SER A C 1
ATOM 1165 O O . SER A 1 146 ? -0.317 -10.089 6.317 1.00 94.12 146 SER A O 1
ATOM 1167 N N . ASN A 1 147 ? -1.525 -10.427 4.473 1.00 94.75 147 ASN A N 1
ATOM 1168 C CA . ASN A 1 147 ? -0.745 -9.553 3.601 1.00 94.75 147 ASN A CA 1
ATOM 1169 C C . ASN A 1 147 ? -1.588 -8.427 2.989 1.00 94.75 147 ASN A C 1
ATOM 1171 O O . ASN A 1 147 ? -1.185 -7.817 2.001 1.00 94.75 147 ASN A O 1
ATOM 1175 N N . VAL A 1 148 ? -2.751 -8.123 3.570 1.00 90.31 148 VAL A N 1
ATOM 1176 C CA . VAL A 1 148 ? -3.582 -6.964 3.218 1.00 90.31 148 VAL A CA 1
ATOM 1177 C C . VAL A 1 148 ? -3.902 -6.205 4.500 1.00 90.31 148 VAL A C 1
ATOM 1179 O O . VAL A 1 148 ? -4.305 -6.811 5.489 1.00 90.31 148 VAL A O 1
ATOM 1182 N N . CYS A 1 149 ? -3.701 -4.888 4.491 1.00 88.31 149 CYS A N 1
ATOM 1183 C CA . CYS A 1 149 ? -3.930 -4.036 5.653 1.00 88.31 149 CYS A CA 1
ATOM 1184 C C . CYS A 1 149 ? -5.381 -4.152 6.139 1.00 88.31 149 CYS A C 1
ATOM 1186 O O . CYS A 1 149 ? -6.326 -4.101 5.346 1.00 88.31 149 CYS A O 1
ATOM 1188 N N . SER A 1 150 ? -5.546 -4.318 7.450 1.00 86.69 150 SER A N 1
ATOM 1189 C CA . SER A 1 150 ? -6.850 -4.545 8.066 1.00 86.69 150 SER A CA 1
ATOM 1190 C C . SER A 1 150 ? -7.512 -3.240 8.513 1.00 86.69 150 SER A C 1
ATOM 1192 O O . SER A 1 150 ? -6.881 -2.381 9.132 1.00 86.69 150 SER A O 1
ATOM 1194 N N . LEU A 1 151 ? -8.819 -3.125 8.260 1.00 88.50 151 LEU A N 1
ATOM 1195 C CA . LEU A 1 151 ? -9.677 -2.104 8.862 1.00 88.50 151 LEU A CA 1
ATOM 1196 C C . LEU A 1 151 ? -10.085 -2.561 10.270 1.00 88.50 151 LEU A C 1
ATOM 1198 O O . LEU A 1 151 ? -10.812 -3.543 10.425 1.00 88.50 151 LEU A O 1
ATOM 1202 N N . PHE A 1 152 ? -9.654 -1.843 11.305 1.00 89.50 152 PHE A N 1
ATOM 1203 C CA . PHE A 1 152 ? -10.033 -2.137 12.692 1.00 89.50 152 PHE A CA 1
ATOM 1204 C C . PHE A 1 152 ? -11.457 -1.702 13.021 1.00 89.50 152 PHE A C 1
ATOM 1206 O O . PHE A 1 152 ? -12.103 -2.311 13.877 1.00 89.50 152 PHE A O 1
ATOM 1213 N N . GLY A 1 153 ? -11.941 -0.663 12.350 1.00 91.06 153 GLY A N 1
ATOM 1214 C CA . GLY A 1 153 ? -13.297 -0.164 12.496 1.00 91.06 153 GLY A CA 1
ATOM 1215 C C . GLY A 1 153 ? -13.421 1.290 12.076 1.00 91.06 153 GLY A C 1
ATOM 1216 O O . GLY A 1 153 ? -12.509 1.875 11.487 1.00 91.06 153 GLY A O 1
ATOM 1217 N N . ILE A 1 154 ? -14.570 1.867 12.394 1.00 91.56 154 ILE A N 1
ATOM 1218 C CA . ILE A 1 154 ? -14.910 3.253 12.091 1.00 91.56 154 ILE A CA 1
ATOM 1219 C C . ILE A 1 154 ? -15.350 3.988 13.354 1.00 91.56 154 ILE A C 1
ATOM 1221 O O . ILE A 1 154 ? -15.866 3.377 14.289 1.00 91.56 154 ILE A O 1
ATOM 1225 N N . LEU A 1 155 ? -15.209 5.311 13.359 1.00 89.44 155 LEU A N 1
ATOM 1226 C CA . LEU A 1 155 ? -15.996 6.178 14.236 1.00 89.44 155 LEU A CA 1
ATOM 1227 C C . LEU A 1 155 ? -16.921 7.004 13.359 1.00 89.44 155 LEU A C 1
ATOM 1229 O O . LEU A 1 155 ? -16.473 7.649 12.410 1.00 89.44 155 LEU A O 1
ATOM 1233 N N . ASN A 1 156 ? -18.209 6.982 13.685 1.00 81.06 156 ASN A N 1
ATOM 1234 C CA . ASN A 1 156 ? -19.239 7.703 12.952 1.00 81.06 156 ASN A CA 1
ATOM 1235 C C . ASN A 1 156 ? -19.991 8.658 13.888 1.00 81.06 156 ASN A C 1
ATOM 1237 O O . ASN A 1 156 ? -21.191 8.526 14.106 1.00 81.06 156 ASN A O 1
ATOM 1241 N N . SER A 1 157 ? -19.246 9.577 14.508 1.00 75.12 157 SER A N 1
ATOM 1242 C CA . SER A 1 157 ? -19.781 10.581 15.432 1.00 75.12 157 SER A CA 1
ATOM 1243 C C . SER A 1 157 ? -19.896 11.950 14.749 1.00 75.12 157 SER A C 1
ATOM 1245 O O . SER A 1 157 ? -20.756 12.140 13.896 1.00 75.12 157 SER A O 1
ATOM 1247 N N . GLN A 1 158 ? -19.031 12.905 15.098 1.00 71.94 158 GLN A N 1
ATOM 1248 C CA . GLN A 1 158 ? -19.001 14.238 14.481 1.00 71.94 158 GLN A CA 1
ATOM 1249 C C . GLN A 1 158 ? -18.361 14.215 13.090 1.00 71.94 158 GLN A C 1
ATOM 1251 O O . GLN A 1 158 ? -18.768 14.968 12.213 1.00 71.94 158 GLN A O 1
ATOM 1256 N N . ARG A 1 159 ? -17.379 13.330 12.889 1.00 77.06 159 ARG A N 1
ATOM 1257 C CA . ARG A 1 159 ? -16.663 13.138 11.628 1.00 77.06 159 ARG A CA 1
ATOM 1258 C C . ARG A 1 159 ? -16.491 11.647 11.381 1.00 77.06 159 ARG A C 1
ATOM 1260 O O . ARG A 1 159 ? -16.055 10.932 12.281 1.00 77.06 159 ARG A O 1
ATOM 1267 N N . THR A 1 160 ? -16.811 11.179 10.175 1.00 85.25 160 THR A N 1
ATOM 1268 C CA . THR A 1 160 ? -16.579 9.777 9.811 1.00 85.25 160 THR A CA 1
ATOM 1269 C C . THR A 1 160 ? -15.083 9.547 9.627 1.00 85.25 160 THR A C 1
ATOM 1271 O O . THR A 1 160 ? -14.450 10.175 8.772 1.00 85.25 160 THR A O 1
ATOM 1274 N N . VAL A 1 161 ? -14.516 8.637 10.414 1.00 88.62 161 VAL A N 1
ATOM 1275 C CA . VAL A 1 161 ? -13.123 8.207 10.264 1.00 88.62 161 VAL A CA 1
ATOM 1276 C C . VAL A 1 161 ? -13.025 6.690 10.218 1.00 88.62 161 VAL A C 1
ATOM 1278 O O . VAL A 1 161 ? -13.795 5.989 10.870 1.00 88.62 161 VAL A O 1
ATOM 1281 N N . ALA A 1 162 ? -12.058 6.196 9.456 1.00 89.44 162 ALA A N 1
ATOM 1282 C CA . ALA A 1 162 ? -11.712 4.789 9.345 1.00 89.44 162 ALA A CA 1
ATOM 1283 C C . ALA A 1 162 ? -10.336 4.544 9.961 1.00 89.44 162 ALA A C 1
ATOM 1285 O O . ALA A 1 162 ? -9.398 5.299 9.696 1.00 89.44 162 ALA A O 1
ATOM 1286 N N . VAL A 1 163 ? -10.237 3.510 10.794 1.00 91.38 163 VAL A N 1
ATOM 1287 C CA . VAL A 1 163 ? -9.049 3.198 11.592 1.00 91.38 163 VAL A CA 1
ATOM 1288 C C . VAL A 1 163 ? -8.394 1.931 11.056 1.00 91.38 163 VAL A C 1
ATOM 1290 O O . VAL A 1 163 ? -9.015 0.870 11.026 1.00 91.38 163 VAL A O 1
ATOM 1293 N N . PHE A 1 164 ? -7.136 2.050 10.652 1.00 90.19 164 PHE A N 1
ATOM 1294 C CA . PHE A 1 164 ? -6.334 1.014 10.017 1.00 90.19 164 PHE A CA 1
ATOM 1295 C C . PHE A 1 164 ? -5.104 0.674 10.847 1.00 90.19 164 PHE A C 1
ATOM 1297 O O . PHE A 1 164 ? -4.631 1.465 11.668 1.00 90.19 164 PHE A O 1
ATOM 1304 N N . GLU A 1 165 ? -4.549 -0.494 10.566 1.00 85.56 165 GLU A N 1
ATOM 1305 C CA . GLU A 1 165 ? -3.240 -0.893 11.055 1.00 85.56 165 GLU A CA 1
ATOM 1306 C C . GLU A 1 165 ? -2.138 0.102 10.637 1.00 85.56 165 GLU A C 1
ATOM 1308 O O . GLU A 1 165 ? -2.152 0.646 9.529 1.00 85.56 165 GLU A O 1
ATOM 1313 N N . TYR A 1 166 ? -1.180 0.349 11.534 1.00 87.25 166 TYR A N 1
ATOM 1314 C CA . TYR A 1 166 ? -0.036 1.224 11.285 1.00 87.25 166 TYR A CA 1
ATOM 1315 C C . TYR A 1 166 ? 1.281 0.469 11.367 1.00 87.25 166 TYR A C 1
ATOM 1317 O O . TYR A 1 166 ? 1.516 -0.325 12.276 1.00 87.25 166 TYR A O 1
ATOM 1325 N N . TYR A 1 167 ? 2.175 0.846 10.460 1.00 85.50 167 TYR A N 1
ATOM 1326 C CA . TYR A 1 167 ? 3.573 0.465 10.457 1.00 85.50 167 TYR A CA 1
ATOM 1327 C C . TYR A 1 167 ? 4.425 1.712 10.274 1.00 85.50 167 TYR A C 1
ATOM 1329 O O . TYR A 1 167 ? 4.071 2.604 9.503 1.00 85.50 167 TYR A O 1
ATOM 1337 N N . SER A 1 168 ? 5.562 1.764 10.967 1.00 84.81 168 SER A N 1
ATOM 1338 C CA . SER A 1 168 ? 6.441 2.936 10.954 1.00 84.81 168 SER A CA 1
ATOM 1339 C C . SER A 1 168 ? 7.076 3.216 9.596 1.00 84.81 168 SER A C 1
ATOM 1341 O O . SER A 1 168 ? 7.471 4.351 9.342 1.00 84.81 168 SER A O 1
ATOM 1343 N N . LEU A 1 169 ? 7.180 2.205 8.730 1.00 90.12 169 LEU A N 1
ATOM 1344 C CA . LEU A 1 169 ? 7.762 2.321 7.401 1.00 90.12 169 LEU A CA 1
ATOM 1345 C C . LEU A 1 169 ? 6.874 1.639 6.365 1.00 90.12 169 LEU A C 1
ATOM 1347 O O . LEU A 1 169 ? 6.299 0.572 6.601 1.00 90.12 169 LEU A O 1
ATOM 1351 N N . ASP A 1 170 ? 6.829 2.238 5.179 1.00 92.88 170 ASP A N 1
ATOM 1352 C CA . ASP A 1 170 ? 6.512 1.479 3.977 1.00 92.88 170 ASP A CA 1
ATOM 1353 C C . ASP A 1 170 ? 7.766 0.770 3.438 1.00 92.88 170 ASP A C 1
ATOM 1355 O O . ASP A 1 170 ? 8.908 1.031 3.833 1.00 92.88 170 ASP A O 1
ATOM 1359 N N . LEU A 1 171 ? 7.546 -0.183 2.542 1.00 94.94 171 LEU A N 1
ATOM 1360 C CA . LEU A 1 171 ? 8.583 -1.038 1.996 1.00 94.94 171 LEU A CA 1
ATOM 1361 C C . LEU A 1 171 ? 9.582 -0.231 1.162 1.00 94.94 171 LEU A C 1
ATOM 1363 O O . LEU A 1 171 ? 10.771 -0.540 1.175 1.00 94.94 171 LEU A O 1
ATOM 1367 N N . TYR A 1 172 ? 9.136 0.831 0.484 1.00 94.81 172 TYR A N 1
ATOM 1368 C CA . TYR A 1 172 ? 10.027 1.726 -0.254 1.00 94.81 172 TYR A CA 1
ATOM 1369 C C . TYR A 1 172 ? 11.053 2.391 0.677 1.00 94.81 172 TYR A C 1
ATOM 1371 O O . TYR A 1 172 ? 12.259 2.338 0.408 1.00 94.81 172 TYR A O 1
ATOM 1379 N N . GLN A 1 173 ? 10.596 2.958 1.796 1.00 93.94 173 GLN A N 1
ATOM 1380 C CA . GLN A 1 173 ? 11.460 3.563 2.812 1.00 93.94 173 GLN A CA 1
ATOM 1381 C C . GLN A 1 173 ? 12.376 2.519 3.463 1.00 93.94 173 GLN A C 1
ATOM 1383 O O . GLN A 1 173 ? 13.587 2.737 3.564 1.00 93.94 173 GLN A O 1
ATOM 1388 N N . TYR A 1 174 ? 11.827 1.362 3.846 1.00 94.38 174 TYR A N 1
ATOM 1389 C CA . TYR A 1 174 ? 12.588 0.277 4.466 1.00 94.38 174 TYR A CA 1
ATOM 1390 C C . TYR A 1 174 ? 13.746 -0.205 3.584 1.00 94.38 174 TYR A C 1
ATOM 1392 O O . TYR A 1 174 ? 14.877 -0.309 4.061 1.00 94.38 174 TYR A O 1
ATOM 1400 N N . LEU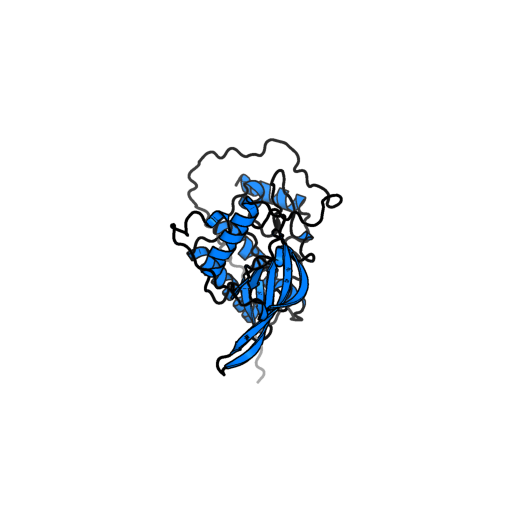 A 1 175 ? 13.496 -0.456 2.293 1.00 93.56 175 LEU A N 1
ATOM 1401 C CA . LEU A 1 175 ? 14.511 -0.943 1.353 1.00 93.56 175 LEU A CA 1
ATOM 1402 C C . LEU A 1 175 ? 15.690 0.027 1.214 1.00 93.56 175 LEU A C 1
ATOM 1404 O O . LEU A 1 175 ? 16.843 -0.401 1.165 1.00 93.56 175 LEU A O 1
ATOM 1408 N N . ARG A 1 176 ? 15.420 1.337 1.200 1.00 92.44 176 ARG A N 1
ATOM 1409 C CA . ARG A 1 176 ? 16.460 2.371 1.088 1.00 92.44 176 ARG A CA 1
ATOM 1410 C C . ARG A 1 176 ? 17.339 2.487 2.328 1.00 92.44 176 ARG A C 1
ATOM 1412 O O . ARG A 1 176 ? 18.505 2.864 2.202 1.00 92.44 176 ARG A O 1
ATOM 1419 N N . GLN A 1 177 ? 16.794 2.159 3.498 1.00 91.31 177 GLN A N 1
ATOM 1420 C CA . GLN A 1 177 ? 17.539 2.127 4.757 1.00 91.31 177 GLN A CA 1
ATOM 1421 C C . GLN A 1 177 ? 18.459 0.898 4.856 1.00 91.31 177 GLN A C 1
ATOM 1423 O O . GLN A 1 177 ? 19.440 0.925 5.600 1.00 91.31 177 GLN A O 1
ATOM 1428 N N . GLN A 1 178 ? 18.199 -0.164 4.082 1.00 84.69 178 GLN A N 1
ATOM 1429 C CA . GLN A 1 178 ? 19.022 -1.371 4.115 1.00 84.69 178 GLN A CA 1
ATOM 1430 C C . GLN A 1 178 ? 20.418 -1.130 3.534 1.00 84.69 178 GLN A C 1
ATOM 1432 O O . GLN A 1 178 ? 20.594 -0.694 2.394 1.00 84.69 178 GLN A O 1
ATOM 1437 N N . SER A 1 179 ? 21.430 -1.478 4.324 1.00 67.56 179 SER A N 1
ATOM 1438 C CA . SER A 1 179 ? 22.845 -1.406 3.954 1.00 67.56 179 SER A CA 1
ATOM 1439 C C . SER A 1 179 ? 23.349 -2.800 3.582 1.00 67.56 179 SER A C 1
ATOM 1441 O O . SER A 1 179 ? 24.144 -3.382 4.313 1.00 67.56 179 SER A O 1
ATOM 1443 N N . ILE A 1 180 ? 22.840 -3.389 2.495 1.00 64.31 180 ILE A N 1
ATOM 1444 C CA . ILE A 1 180 ? 23.221 -4.755 2.109 1.00 64.31 180 ILE A CA 1
ATOM 1445 C C . ILE A 1 180 ? 24.024 -4.740 0.799 1.00 64.31 180 ILE A C 1
ATOM 1447 O O . ILE A 1 180 ? 23.538 -4.206 -0.200 1.00 64.31 180 ILE A O 1
ATOM 1451 N N . PRO A 1 181 ? 25.236 -5.329 0.768 1.00 55.88 181 PRO A N 1
ATOM 1452 C CA . PRO A 1 181 ? 25.950 -5.597 -0.476 1.00 55.88 181 PRO A CA 1
ATOM 1453 C C . PRO A 1 181 ? 25.150 -6.582 -1.339 1.00 55.88 181 PRO A C 1
ATOM 1455 O O . PRO A 1 181 ? 24.737 -7.633 -0.849 1.00 55.88 181 PRO A O 1
ATOM 1458 N N . MET A 1 182 ? 24.960 -6.249 -2.619 1.00 56.62 182 MET A N 1
ATOM 1459 C CA . MET A 1 182 ? 24.173 -6.994 -3.623 1.00 56.62 182 MET A CA 1
ATOM 1460 C C . MET A 1 182 ? 24.476 -8.507 -3.715 1.00 56.62 182 MET A C 1
ATOM 1462 O O . MET A 1 182 ? 23.634 -9.263 -4.186 1.00 56.62 182 MET A O 1
ATOM 1466 N N . ASP A 1 183 ? 25.625 -8.965 -3.211 1.00 58.66 183 ASP A N 1
ATOM 1467 C CA . ASP A 1 183 ? 26.153 -10.318 -3.432 1.00 58.66 183 ASP A CA 1
ATOM 1468 C C . ASP A 1 183 ? 25.872 -11.325 -2.295 1.00 58.66 183 ASP A C 1
ATOM 1470 O O . ASP A 1 183 ? 26.429 -12.424 -2.275 1.00 58.66 183 ASP A O 1
ATOM 1474 N N . ASN A 1 184 ? 25.017 -10.990 -1.322 1.00 66.94 184 ASN A N 1
ATOM 1475 C CA . ASN A 1 184 ? 24.696 -11.902 -0.219 1.00 66.94 184 ASN A CA 1
ATOM 1476 C C . ASN A 1 184 ? 23.473 -12.791 -0.539 1.00 66.94 184 ASN A C 1
ATOM 1478 O O . ASN A 1 184 ? 22.338 -12.317 -0.623 1.00 66.94 184 ASN A O 1
ATOM 1482 N N . TYR A 1 185 ? 23.684 -14.107 -0.647 1.00 63.19 185 TYR A N 1
ATOM 1483 C CA . TYR A 1 185 ? 22.627 -15.108 -0.867 1.00 63.19 185 TYR A CA 1
ATOM 1484 C C . TYR A 1 185 ? 21.488 -15.032 0.171 1.00 63.19 185 TYR A C 1
ATOM 1486 O O . TYR A 1 185 ? 20.309 -15.187 -0.169 1.00 63.19 185 TYR A O 1
ATOM 1494 N N . SER A 1 186 ? 21.813 -14.722 1.431 1.00 69.94 186 SER A N 1
ATOM 1495 C CA . SER A 1 186 ? 20.817 -14.544 2.498 1.00 69.94 186 SER A CA 1
ATOM 1496 C C . SER A 1 186 ? 19.915 -13.334 2.248 1.00 69.94 186 SER A C 1
ATOM 1498 O O . SER A 1 186 ? 18.724 -13.379 2.550 1.00 69.94 186 SER A O 1
ATOM 1500 N N . ALA A 1 187 ? 20.449 -12.279 1.629 1.00 76.81 187 ALA A N 1
ATOM 1501 C CA . ALA A 1 187 ? 19.677 -11.098 1.260 1.00 76.81 187 ALA A CA 1
ATOM 1502 C C . ALA A 1 187 ? 18.711 -11.389 0.107 1.00 76.81 187 ALA A C 1
ATOM 1504 O O . ALA A 1 187 ? 17.556 -10.975 0.146 1.00 76.81 187 ALA A O 1
ATOM 1505 N N . SER A 1 188 ? 19.148 -12.181 -0.876 1.00 81.81 188 SER A N 1
ATOM 1506 C CA . SER A 1 188 ? 18.286 -12.617 -1.984 1.00 81.81 188 SER A CA 1
ATOM 1507 C C . SER A 1 188 ? 17.105 -13.460 -1.493 1.00 81.81 188 SER A C 1
ATOM 1509 O O . SER A 1 188 ? 15.973 -13.261 -1.931 1.00 81.81 188 SER A O 1
ATOM 1511 N N . SER A 1 189 ? 17.348 -14.362 -0.536 1.00 88.62 189 SER A N 1
ATOM 1512 C CA . SER A 1 189 ? 16.295 -15.190 0.069 1.00 88.62 189 SER A CA 1
ATOM 1513 C C . SER A 1 189 ? 15.290 -14.354 0.871 1.00 88.62 189 SER A C 1
ATOM 1515 O O . SER A 1 189 ? 14.090 -14.619 0.824 1.00 88.62 189 SER A O 1
ATOM 1517 N N . PHE A 1 190 ? 15.764 -13.317 1.568 1.00 91.44 190 PHE A N 1
ATOM 1518 C CA . PHE A 1 190 ? 14.906 -12.377 2.287 1.00 91.44 190 PHE A CA 1
ATOM 1519 C C . PHE A 1 190 ? 14.044 -11.536 1.336 1.00 91.44 190 PHE A C 1
ATOM 1521 O O . PHE A 1 190 ? 12.832 -11.479 1.500 1.00 91.44 190 PHE A O 1
ATOM 1528 N N . LEU A 1 191 ? 14.618 -10.953 0.280 1.00 93.88 191 LEU A N 1
ATOM 1529 C CA . LEU A 1 191 ? 13.829 -10.213 -0.713 1.00 93.88 191 LEU A CA 1
ATOM 1530 C C . LEU A 1 191 ? 12.781 -11.100 -1.400 1.00 93.88 191 LEU A C 1
ATOM 1532 O O . LEU A 1 191 ? 11.661 -10.653 -1.650 1.00 93.88 191 LEU A O 1
ATOM 1536 N N . LEU A 1 192 ? 13.114 -12.370 -1.658 1.00 95.31 192 LEU A N 1
ATOM 1537 C CA . LEU A 1 192 ? 12.160 -13.335 -2.196 1.00 95.31 192 LEU A CA 1
ATOM 1538 C C . LEU A 1 192 ? 11.014 -13.619 -1.215 1.00 95.31 192 LEU A C 1
ATOM 1540 O O . LEU A 1 192 ? 9.873 -13.761 -1.649 1.00 95.31 192 LEU A O 1
ATOM 1544 N N . SER A 1 193 ? 11.279 -13.667 0.095 1.00 96.19 193 SER A N 1
ATOM 1545 C CA . SER A 1 193 ? 10.212 -13.838 1.086 1.00 96.19 193 SER A CA 1
ATOM 1546 C C . SER A 1 193 ? 9.257 -12.638 1.093 1.00 96.19 193 SER A C 1
ATOM 1548 O O . SER A 1 193 ? 8.044 -12.841 1.096 1.00 96.19 193 SER A O 1
ATOM 1550 N N . LEU A 1 194 ? 9.769 -11.405 0.990 1.00 97.38 194 LEU A N 1
ATOM 1551 C CA . LEU A 1 194 ? 8.944 -10.197 0.851 1.00 97.38 194 LEU A CA 1
ATOM 1552 C C . LEU A 1 194 ? 8.118 -10.226 -0.446 1.00 97.38 194 LEU A C 1
ATOM 1554 O O . LEU A 1 194 ? 6.916 -9.969 -0.424 1.00 97.38 194 LEU A O 1
ATOM 1558 N N . ALA A 1 195 ? 8.729 -10.616 -1.569 1.00 98.19 195 ALA A N 1
ATOM 1559 C CA . ALA A 1 195 ? 8.034 -10.778 -2.846 1.00 98.19 195 ALA A CA 1
ATOM 1560 C C . ALA A 1 195 ? 6.891 -11.808 -2.765 1.00 98.19 195 ALA A C 1
ATOM 1562 O O . ALA A 1 195 ? 5.800 -11.567 -3.284 1.00 98.19 195 ALA A O 1
ATOM 1563 N N . CYS A 1 196 ? 7.114 -12.937 -2.083 1.00 98.38 196 CYS A N 1
ATOM 1564 C CA . CYS A 1 196 ? 6.091 -13.957 -1.848 1.00 98.38 196 CYS A CA 1
ATOM 1565 C C . CYS A 1 196 ? 4.923 -13.431 -1.003 1.00 98.38 196 CYS A C 1
ATOM 1567 O O . CYS A 1 196 ? 3.775 -13.763 -1.292 1.00 98.38 196 CYS A O 1
ATOM 1569 N N . GLN A 1 197 ? 5.192 -12.595 0.003 1.00 98.38 197 GLN A N 1
ATOM 1570 C CA . GLN A 1 197 ? 4.151 -11.960 0.817 1.00 98.38 197 GLN A CA 1
ATOM 1571 C C . GLN A 1 197 ? 3.289 -10.991 -0.009 1.00 98.38 197 GLN A C 1
ATOM 1573 O O . GLN A 1 197 ? 2.062 -11.082 0.023 1.00 98.38 197 GLN A O 1
ATOM 1578 N N . ILE A 1 198 ? 3.907 -10.140 -0.838 1.00 98.44 198 ILE A N 1
ATOM 1579 C CA . ILE A 1 198 ? 3.182 -9.254 -1.770 1.00 98.44 198 ILE A CA 1
ATOM 1580 C C . ILE A 1 198 ? 2.329 -10.081 -2.742 1.00 98.44 198 ILE A C 1
ATOM 1582 O O . ILE A 1 198 ? 1.145 -9.802 -2.934 1.00 98.44 198 ILE A O 1
ATOM 1586 N N . ALA A 1 199 ? 2.902 -11.137 -3.327 1.00 98.44 199 ALA A N 1
ATOM 1587 C CA . ALA A 1 199 ? 2.182 -12.028 -4.234 1.00 98.44 199 ALA A CA 1
ATOM 1588 C C . ALA A 1 199 ? 1.010 -12.746 -3.542 1.00 98.44 199 ALA A C 1
ATOM 1590 O O . ALA A 1 199 ? -0.042 -12.927 -4.154 1.00 98.44 199 ALA A O 1
ATOM 1591 N N . SER A 1 200 ? 1.170 -13.135 -2.274 1.00 98.31 200 SER A N 1
ATOM 1592 C CA . SER A 1 200 ? 0.116 -13.726 -1.441 1.00 98.31 200 SER A CA 1
ATOM 1593 C C . SER A 1 200 ? -1.061 -12.761 -1.258 1.00 98.31 200 SER A C 1
ATOM 1595 O O . SER A 1 200 ? -2.203 -13.133 -1.546 1.00 98.31 200 SER A O 1
ATOM 1597 N N . GLY A 1 201 ? -0.789 -11.502 -0.893 1.00 95.88 201 GLY A N 1
ATOM 1598 C CA . GLY A 1 201 ? -1.811 -10.457 -0.779 1.00 95.88 201 GLY A CA 1
ATOM 1599 C C . GLY A 1 201 ? -2.520 -10.182 -2.110 1.00 95.88 201 GLY A C 1
ATOM 1600 O O . GLY A 1 201 ? -3.749 -10.190 -2.178 1.00 95.88 201 GLY A O 1
ATOM 1601 N N . MET A 1 202 ? -1.770 -10.053 -3.209 1.00 95.62 202 MET A N 1
ATOM 1602 C CA . MET A 1 202 ? -2.348 -9.833 -4.542 1.00 95.62 202 MET A CA 1
ATOM 1603 C C . MET A 1 202 ? -3.157 -11.031 -5.048 1.00 95.62 202 MET A C 1
ATOM 1605 O O . MET A 1 202 ? -4.182 -10.852 -5.705 1.00 95.62 202 MET A O 1
ATOM 1609 N N . LYS A 1 203 ? -2.746 -12.262 -4.721 1.00 96.25 203 LYS A N 1
ATOM 1610 C CA . LYS A 1 203 ? -3.525 -13.475 -5.009 1.00 96.25 203 LYS A CA 1
ATOM 1611 C C . LYS A 1 203 ? -4.858 -13.461 -4.264 1.00 96.25 203 LYS A C 1
ATOM 1613 O O . LYS A 1 203 ? -5.865 -13.863 -4.842 1.00 96.25 203 LYS A O 1
ATOM 1618 N N . TYR A 1 204 ? -4.865 -13.008 -3.012 1.00 92.00 204 TYR A N 1
ATOM 1619 C CA . TYR A 1 204 ? -6.088 -12.852 -2.229 1.00 92.00 204 TYR A CA 1
ATOM 1620 C C . TYR A 1 204 ? -7.019 -11.779 -2.816 1.00 92.00 204 TYR A C 1
ATOM 1622 O O . TYR A 1 204 ? -8.197 -12.046 -3.024 1.00 92.00 204 TYR A O 1
ATOM 1630 N N . LEU A 1 205 ? -6.502 -10.600 -3.176 1.00 87.56 205 LEU A N 1
ATOM 1631 C CA . LEU A 1 205 ? -7.312 -9.574 -3.849 1.00 87.56 205 LEU A CA 1
ATOM 1632 C C . LEU A 1 205 ? -7.871 -10.089 -5.186 1.00 87.56 205 LEU A C 1
ATOM 1634 O O . LEU A 1 205 ? -9.059 -9.949 -5.468 1.00 87.56 205 LEU A O 1
ATOM 1638 N N . SER A 1 206 ? -7.045 -10.785 -5.968 1.00 88.94 206 SER A N 1
ATOM 1639 C CA . SER A 1 206 ? -7.427 -11.381 -7.251 1.00 88.94 206 SER A CA 1
ATOM 1640 C C . SER A 1 206 ? -8.502 -12.468 -7.127 1.00 88.94 206 SER A C 1
ATOM 1642 O O . SER A 1 206 ? -9.415 -12.527 -7.958 1.00 88.94 206 SER A O 1
ATOM 1644 N N . SER A 1 207 ? -8.470 -13.299 -6.075 1.00 86.88 207 SER A N 1
ATOM 1645 C CA . SER A 1 207 ? -9.537 -14.283 -5.828 1.00 86.88 207 SER A CA 1
ATOM 1646 C C . SER A 1 207 ? -10.876 -13.614 -5.505 1.00 86.88 207 SER A C 1
ATOM 1648 O O . SER A 1 207 ? -11.927 -14.172 -5.813 1.00 86.88 207 SER A O 1
ATOM 1650 N N . LEU A 1 208 ? -10.829 -12.391 -4.974 1.00 83.69 208 LEU A N 1
ATOM 1651 C CA . LEU A 1 208 ? -11.968 -11.501 -4.776 1.00 83.69 208 LEU A CA 1
ATOM 1652 C C . LEU A 1 208 ? -12.200 -10.553 -5.969 1.00 83.69 208 LEU A C 1
ATOM 1654 O O . LEU A 1 208 ? -12.921 -9.574 -5.854 1.00 83.69 208 LEU A O 1
ATOM 1658 N N . GLN A 1 209 ? -11.587 -10.800 -7.129 1.00 83.31 209 GLN A N 1
ATOM 1659 C CA . GLN A 1 209 ? -11.664 -9.936 -8.318 1.00 83.31 209 GLN A CA 1
ATOM 1660 C C . GLN A 1 209 ? -11.279 -8.466 -8.086 1.00 83.31 209 GLN A C 1
ATOM 1662 O O . GLN A 1 209 ? -11.494 -7.641 -8.970 1.00 83.31 209 GLN A O 1
ATOM 1667 N N . ILE A 1 210 ? -10.686 -8.129 -6.942 1.00 81.62 210 ILE A N 1
ATOM 1668 C CA . ILE A 1 210 ? -10.293 -6.774 -6.582 1.00 81.62 210 ILE A CA 1
ATOM 1669 C C . ILE A 1 210 ? -9.030 -6.413 -7.351 1.00 81.62 210 ILE A C 1
ATOM 1671 O O . ILE A 1 210 ? -7.992 -7.053 -7.201 1.00 81.62 210 ILE A O 1
ATOM 1675 N N . VAL A 1 211 ? -9.136 -5.359 -8.158 1.00 85.12 211 VAL A N 1
ATOM 1676 C CA . VAL A 1 211 ? -7.993 -4.714 -8.806 1.00 85.12 211 VAL A CA 1
ATOM 1677 C C . VAL A 1 211 ? -7.421 -3.649 -7.866 1.00 85.12 211 VAL A C 1
ATOM 1679 O O . VAL A 1 211 ? -8.165 -2.770 -7.443 1.00 85.12 211 VAL A O 1
ATOM 1682 N N . HIS A 1 212 ? -6.125 -3.703 -7.558 1.00 87.69 212 HIS A N 1
ATOM 1683 C CA . HIS A 1 212 ? -5.430 -2.762 -6.673 1.00 87.69 212 HIS A CA 1
ATOM 1684 C C . HIS A 1 212 ? -5.100 -1.431 -7.364 1.00 87.69 212 HIS A C 1
ATOM 1686 O O . HIS A 1 212 ? -5.232 -0.375 -6.744 1.00 87.69 212 HIS A O 1
ATOM 1692 N N . ARG A 1 213 ? -4.667 -1.458 -8.636 1.00 88.69 213 ARG A N 1
ATOM 1693 C CA . ARG A 1 213 ? -4.418 -0.297 -9.530 1.00 88.69 213 ARG A CA 1
ATOM 1694 C C . ARG A 1 213 ? -3.238 0.614 -9.219 1.00 88.69 213 ARG A C 1
ATOM 1696 O O . ARG A 1 213 ? -2.858 1.415 -10.069 1.00 88.69 213 ARG A O 1
ATOM 1703 N N . ASP A 1 214 ? -2.668 0.499 -8.031 1.00 89.06 214 ASP A N 1
ATOM 1704 C CA . ASP A 1 214 ? -1.536 1.312 -7.581 1.00 89.06 214 ASP A CA 1
ATOM 1705 C C . ASP A 1 214 ? -0.541 0.470 -6.770 1.00 89.06 214 ASP A C 1
ATOM 1707 O O . ASP A 1 214 ? 0.028 0.914 -5.777 1.00 89.06 214 ASP A O 1
ATOM 1711 N N . LEU A 1 215 ? -0.351 -0.791 -7.164 1.00 94.44 215 LEU A N 1
ATOM 1712 C CA . LEU A 1 215 ? 0.632 -1.650 -6.515 1.00 94.44 215 LEU A CA 1
ATOM 1713 C C . LEU A 1 215 ? 2.051 -1.115 -6.773 1.00 94.44 215 LEU A C 1
ATOM 1715 O O . LEU A 1 215 ? 2.494 -1.007 -7.918 1.00 94.44 215 LEU A O 1
ATOM 1719 N N . ALA A 1 216 ? 2.747 -0.793 -5.688 1.00 95.81 216 ALA A N 1
ATOM 1720 C CA . ALA A 1 216 ? 4.119 -0.298 -5.659 1.00 95.81 216 ALA A CA 1
ATOM 1721 C C . ALA A 1 216 ? 4.709 -0.533 -4.262 1.00 95.81 216 ALA A C 1
ATOM 1723 O O . ALA A 1 216 ? 3.960 -0.701 -3.294 1.00 95.81 216 ALA A O 1
ATOM 1724 N N . ALA A 1 217 ? 6.034 -0.458 -4.112 1.00 96.44 217 ALA A N 1
ATOM 1725 C CA . ALA A 1 217 ? 6.674 -0.608 -2.801 1.00 96.44 217 ALA A CA 1
ATOM 1726 C C . ALA A 1 217 ? 6.183 0.435 -1.773 1.00 96.44 217 ALA A C 1
ATOM 1728 O O . ALA A 1 217 ? 6.031 0.117 -0.597 1.00 96.44 217 ALA A O 1
ATOM 1729 N N . ARG A 1 218 ? 5.848 1.660 -2.206 1.00 94.06 218 ARG A N 1
ATOM 1730 C CA . ARG A 1 218 ? 5.261 2.701 -1.333 1.00 94.06 218 ARG A CA 1
ATOM 1731 C C . ARG A 1 218 ? 3.900 2.313 -0.734 1.00 94.06 218 ARG A C 1
ATOM 1733 O O . ARG A 1 218 ? 3.549 2.798 0.333 1.00 94.06 218 ARG A O 1
ATOM 1740 N N . ASN A 1 219 ? 3.155 1.434 -1.411 1.00 92.81 219 ASN A N 1
ATOM 1741 C CA . ASN A 1 219 ? 1.837 0.925 -1.011 1.00 92.81 219 ASN A CA 1
ATOM 1742 C C . ASN A 1 219 ? 1.922 -0.456 -0.331 1.00 92.81 219 ASN A C 1
ATOM 1744 O O . ASN A 1 219 ? 0.930 -1.169 -0.207 1.00 92.81 219 ASN A O 1
ATOM 1748 N N . CYS A 1 220 ? 3.113 -0.839 0.129 1.00 94.25 220 CYS A N 1
ATOM 1749 C CA . CYS A 1 220 ? 3.335 -2.013 0.961 1.00 94.25 220 CYS A CA 1
ATOM 1750 C C . CYS A 1 220 ? 3.863 -1.536 2.315 1.00 94.25 220 CYS A C 1
ATOM 1752 O O . CYS A 1 220 ? 4.924 -0.928 2.374 1.00 94.25 220 CYS A O 1
ATOM 1754 N N . LEU A 1 221 ? 3.150 -1.796 3.402 1.00 92.06 221 LEU A N 1
ATOM 1755 C CA . LEU A 1 221 ? 3.631 -1.544 4.759 1.00 92.06 221 LEU A CA 1
ATOM 1756 C C . LEU A 1 221 ? 4.498 -2.713 5.223 1.00 92.06 221 LEU A C 1
ATOM 1758 O O . LEU A 1 221 ? 4.238 -3.847 4.823 1.00 92.06 221 LEU A O 1
ATOM 1762 N N . ILE A 1 222 ? 5.507 -2.453 6.056 1.00 93.56 222 ILE A N 1
ATOM 1763 C CA . ILE A 1 222 ? 6.368 -3.509 6.596 1.00 93.56 222 ILE A CA 1
ATOM 1764 C C . ILE A 1 222 ? 6.562 -3.372 8.103 1.00 93.56 222 ILE A C 1
ATOM 1766 O O . ILE A 1 222 ? 6.913 -2.315 8.627 1.00 93.56 222 ILE A O 1
ATOM 1770 N N . SER A 1 223 ? 6.370 -4.489 8.794 1.00 91.25 223 SER A N 1
ATOM 1771 C CA . SER A 1 223 ? 6.655 -4.618 10.214 1.00 91.25 223 SER A CA 1
ATOM 1772 C C . SER A 1 223 ? 8.153 -4.665 10.493 1.00 91.25 223 SER A C 1
ATOM 1774 O O . SER A 1 223 ? 8.889 -5.454 9.900 1.00 91.25 223 SER A O 1
ATOM 1776 N N . SER A 1 224 ? 8.617 -3.848 11.437 1.00 87.19 224 SER A N 1
ATOM 1777 C CA . SER A 1 224 ? 10.015 -3.853 11.878 1.00 87.19 224 SER A CA 1
ATOM 1778 C C . SER A 1 224 ? 10.356 -5.023 12.806 1.00 87.19 224 SER A C 1
ATOM 1780 O O . SER A 1 224 ? 11.537 -5.286 13.028 1.00 87.19 224 SER A O 1
ATOM 1782 N N . THR A 1 225 ? 9.355 -5.716 13.357 1.00 87.75 225 THR A N 1
ATOM 1783 C CA . THR A 1 225 ? 9.550 -6.799 14.332 1.00 87.75 225 THR A CA 1
ATOM 1784 C C . THR A 1 225 ? 9.611 -8.173 13.672 1.00 87.75 225 THR A C 1
ATOM 1786 O O . THR A 1 225 ? 10.489 -8.969 13.998 1.00 87.75 225 THR A O 1
ATOM 1789 N N . ASP A 1 226 ? 8.704 -8.452 12.737 1.00 90.62 226 ASP A N 1
ATOM 1790 C CA . ASP A 1 226 ? 8.518 -9.771 12.117 1.00 90.62 226 ASP A CA 1
ATOM 1791 C C . ASP A 1 226 ? 8.560 -9.746 10.578 1.00 90.62 226 ASP A C 1
ATOM 1793 O O . ASP A 1 226 ? 8.365 -10.781 9.934 1.00 90.62 226 ASP A O 1
ATOM 1797 N N . TYR A 1 227 ? 8.848 -8.582 9.982 1.00 93.19 227 TYR A N 1
ATOM 1798 C CA . TYR A 1 227 ? 8.960 -8.375 8.534 1.00 93.19 227 TYR A CA 1
ATOM 1799 C C . TYR A 1 227 ? 7.722 -8.822 7.743 1.00 93.19 227 TYR A C 1
ATOM 1801 O O . TYR A 1 227 ? 7.830 -9.202 6.570 1.00 93.19 227 TYR A O 1
ATOM 1809 N N . GLN A 1 228 ? 6.544 -8.773 8.376 1.00 94.94 228 GLN A N 1
ATOM 1810 C CA . GLN A 1 228 ? 5.281 -8.971 7.680 1.00 94.94 228 GLN A CA 1
ATOM 1811 C C . GLN A 1 228 ? 4.964 -7.780 6.775 1.00 94.94 228 GLN A C 1
ATOM 1813 O O . GLN A 1 228 ? 5.057 -6.622 7.193 1.00 94.94 228 GLN A O 1
ATOM 1818 N N . VAL A 1 229 ? 4.585 -8.078 5.532 1.00 95.81 229 VAL A N 1
ATOM 1819 C CA . VAL A 1 229 ? 4.224 -7.095 4.508 1.00 95.81 229 VAL A CA 1
ATOM 1820 C C . VAL A 1 229 ? 2.714 -7.038 4.342 1.00 95.81 229 VAL A C 1
ATOM 1822 O O . VAL A 1 229 ? 2.088 -8.070 4.102 1.00 95.81 229 VAL A O 1
ATOM 1825 N N . HIS A 1 230 ? 2.155 -5.830 4.384 1.00 92.38 230 HIS A N 1
ATOM 1826 C CA . HIS A 1 230 ? 0.720 -5.580 4.258 1.00 92.38 230 HIS A CA 1
ATOM 1827 C C . HIS A 1 230 ? 0.438 -4.600 3.118 1.00 92.38 230 HIS A C 1
ATOM 1829 O O . HIS A 1 230 ? 0.920 -3.468 3.125 1.00 92.38 230 HIS A O 1
ATOM 1835 N N . LEU A 1 231 ? -0.357 -5.020 2.134 1.00 92.44 231 LEU A N 1
ATOM 1836 C CA . LEU A 1 231 ? -0.794 -4.153 1.037 1.00 92.44 231 LEU A CA 1
ATOM 1837 C C . LEU A 1 231 ? -1.750 -3.067 1.540 1.00 92.44 231 LEU A C 1
ATOM 1839 O O . LEU A 1 231 ? -2.631 -3.344 2.355 1.00 92.44 231 LEU A O 1
ATOM 1843 N N . THR A 1 232 ? -1.598 -1.843 1.040 1.00 86.31 232 THR A N 1
ATOM 1844 C CA . THR A 1 232 ? -2.415 -0.681 1.413 1.00 86.31 232 THR A CA 1
ATOM 1845 C C . THR A 1 232 ? -2.595 0.288 0.236 1.00 86.31 232 THR A C 1
ATOM 1847 O O . THR A 1 232 ? -1.969 0.135 -0.806 1.00 86.31 232 THR A O 1
ATOM 1850 N N . ASP A 1 233 ? -3.432 1.312 0.402 1.00 76.50 233 ASP A N 1
ATOM 1851 C CA . ASP A 1 233 ? -3.634 2.423 -0.539 1.00 76.50 233 ASP A CA 1
ATOM 1852 C C . ASP A 1 233 ? -3.226 3.794 0.050 1.00 76.50 233 ASP A C 1
ATOM 1854 O O . ASP A 1 233 ? -3.445 4.844 -0.559 1.00 76.50 233 ASP A O 1
ATOM 1858 N N . ILE A 1 234 ? -2.629 3.808 1.248 1.00 63.69 234 ILE A N 1
ATOM 1859 C CA . ILE A 1 234 ? -2.384 5.035 2.021 1.00 63.69 234 ILE A CA 1
ATOM 1860 C C . ILE A 1 234 ? -1.287 5.920 1.394 1.00 63.69 234 ILE A C 1
ATOM 1862 O O . ILE A 1 234 ? -1.253 7.126 1.655 1.00 63.69 234 ILE A O 1
ATOM 1866 N N . ALA A 1 235 ? -0.399 5.388 0.541 1.00 59.97 235 ALA A N 1
ATOM 1867 C CA . ALA A 1 235 ? 0.748 6.154 0.035 1.00 59.97 235 ALA A CA 1
ATOM 1868 C C . ALA A 1 235 ? 0.348 7.372 -0.803 1.00 59.97 235 ALA A C 1
ATOM 1870 O O . ALA A 1 235 ? 1.092 8.349 -0.852 1.00 59.97 235 ALA A O 1
ATOM 1871 N N . MET A 1 236 ? -0.833 7.350 -1.428 1.00 56.62 236 MET A N 1
ATOM 1872 C CA . MET A 1 236 ? -1.355 8.487 -2.192 1.00 56.62 236 MET A CA 1
ATOM 1873 C C . MET A 1 236 ? -1.552 9.749 -1.342 1.00 56.62 236 MET A C 1
ATOM 1875 O O . MET A 1 236 ? -1.563 10.851 -1.884 1.00 56.62 236 MET A O 1
ATOM 1879 N N . ALA A 1 237 ? -1.696 9.601 -0.023 1.00 61.28 237 ALA A N 1
ATOM 1880 C CA . ALA A 1 237 ? -1.865 10.721 0.894 1.00 61.28 237 ALA A CA 1
ATOM 1881 C C . ALA A 1 237 ? -0.542 11.320 1.400 1.00 61.28 237 ALA A C 1
ATOM 1883 O O . ALA A 1 237 ? -0.546 12.387 2.021 1.00 61.28 237 ALA A O 1
ATOM 1884 N N . LYS A 1 238 ? 0.588 10.642 1.157 1.00 71.25 238 LYS A N 1
ATOM 1885 C CA . LYS A 1 238 ? 1.914 11.093 1.585 1.00 71.25 238 LYS A CA 1
ATOM 1886 C C . LYS A 1 238 ? 2.498 12.040 0.538 1.00 71.25 238 LYS A C 1
ATOM 1888 O O . LYS A 1 238 ? 2.672 11.678 -0.626 1.00 71.25 238 LYS A O 1
ATOM 1893 N N . THR A 1 239 ? 2.870 13.243 0.964 1.00 72.75 239 THR A N 1
ATOM 1894 C CA . THR A 1 239 ? 3.471 14.266 0.090 1.00 72.75 239 THR A CA 1
ATOM 1895 C C . THR A 1 239 ? 4.794 13.814 -0.534 1.00 72.75 239 THR A C 1
ATOM 1897 O O . THR A 1 239 ? 5.104 14.229 -1.649 1.00 72.75 239 THR A O 1
ATOM 1900 N N . GLU A 1 240 ? 5.528 12.909 0.124 1.00 80.69 240 GLU A N 1
ATOM 1901 C CA . GLU A 1 240 ? 6.774 12.308 -0.381 1.00 80.69 240 GLU A CA 1
ATOM 1902 C C . GLU A 1 240 ? 6.599 11.644 -1.761 1.00 80.69 240 GLU A C 1
ATOM 1904 O O . GLU A 1 240 ? 7.509 11.679 -2.589 1.00 80.69 240 GLU A O 1
ATOM 1909 N N . TYR A 1 241 ? 5.407 11.109 -2.053 1.00 83.44 241 TYR A N 1
ATOM 1910 C CA . TYR A 1 241 ? 5.128 10.361 -3.280 1.00 83.44 241 TYR A CA 1
ATOM 1911 C C . TYR A 1 241 ? 4.351 11.154 -4.333 1.00 83.44 241 TYR A C 1
ATOM 1913 O O . TYR A 1 241 ? 3.984 10.600 -5.365 1.00 83.44 241 TYR A O 1
ATOM 1921 N N . VAL A 1 242 ? 4.122 12.460 -4.145 1.00 79.62 242 VAL A N 1
ATOM 1922 C CA . VAL A 1 242 ? 3.333 13.273 -5.094 1.00 79.62 242 VAL A CA 1
ATOM 1923 C C . VAL A 1 242 ? 3.885 13.219 -6.526 1.00 79.62 242 VAL A C 1
ATOM 1925 O O . VAL A 1 242 ? 3.123 13.152 -7.490 1.00 79.62 242 VAL A O 1
ATOM 1928 N N . ASN A 1 243 ? 5.212 13.161 -6.660 1.00 82.38 243 ASN A N 1
ATOM 1929 C CA . ASN A 1 243 ? 5.920 13.119 -7.941 1.00 82.38 243 ASN A CA 1
ATOM 1930 C C . ASN A 1 243 ? 5.848 11.748 -8.636 1.00 82.38 243 ASN A C 1
ATOM 1932 O O . ASN A 1 243 ? 6.312 11.609 -9.777 1.00 82.38 243 ASN A O 1
ATOM 1936 N N . ASP A 1 244 ? 5.286 10.733 -7.972 1.00 84.50 244 ASP A N 1
ATOM 1937 C CA . ASP A 1 244 ? 4.994 9.435 -8.577 1.00 84.50 244 ASP A CA 1
ATOM 1938 C C . ASP A 1 244 ? 3.773 9.443 -9.487 1.00 84.50 244 ASP A C 1
ATOM 1940 O O . ASP A 1 244 ? 3.682 8.598 -10.381 1.00 84.50 244 ASP A O 1
ATOM 1944 N N . TYR A 1 245 ? 2.911 10.448 -9.342 1.00 84.75 245 TYR A N 1
ATOM 1945 C CA . TYR A 1 245 ? 1.646 10.534 -10.048 1.00 84.75 245 TYR A CA 1
ATOM 1946 C C . TYR A 1 245 ? 1.647 11.682 -11.048 1.00 84.75 245 TYR A C 1
ATOM 1948 O O . TYR A 1 245 ? 2.029 12.810 -10.742 1.00 84.75 245 TYR A O 1
ATOM 1956 N N . ALA A 1 246 ? 1.150 11.405 -12.247 1.00 83.19 246 ALA A N 1
ATOM 1957 C CA . ALA A 1 246 ? 0.990 12.407 -13.287 1.00 83.19 246 ALA A CA 1
ATOM 1958 C C . ALA A 1 246 ? -0.350 12.233 -14.000 1.00 83.19 246 ALA A C 1
ATOM 1960 O O . ALA A 1 246 ? -0.959 11.161 -13.983 1.00 83.19 246 ALA A O 1
ATOM 1961 N N . ARG A 1 247 ? -0.820 13.319 -14.609 1.00 79.19 247 ARG A N 1
ATOM 1962 C CA . ARG A 1 247 ? -2.011 13.317 -15.453 1.00 79.19 247 ARG A CA 1
ATOM 1963 C C . ARG A 1 247 ? -1.590 13.005 -16.884 1.00 79.19 247 ARG A C 1
ATOM 1965 O O . ARG A 1 247 ? -0.649 13.615 -17.383 1.00 79.19 247 ARG A O 1
ATOM 1972 N N . VAL A 1 248 ? -2.277 12.068 -17.530 1.00 70.56 248 VAL A N 1
ATOM 1973 C CA . VAL A 1 248 ? -2.018 11.704 -18.929 1.00 70.56 248 VAL A CA 1
ATOM 1974 C C . VAL A 1 248 ? -3.233 12.078 -19.771 1.00 70.56 248 VAL A C 1
ATOM 1976 O O . VAL A 1 248 ? -4.340 11.602 -19.528 1.00 70.56 248 VAL A O 1
ATOM 1979 N N . GLY A 1 249 ? -3.033 12.953 -20.760 1.00 71.12 249 GLY A N 1
ATOM 1980 C CA . GLY A 1 249 ? -4.089 13.388 -21.676 1.00 71.12 249 GLY A CA 1
ATOM 1981 C C . GLY A 1 249 ? -5.293 14.016 -20.963 1.00 71.12 249 GLY A C 1
ATOM 1982 O O . GLY A 1 249 ? -5.143 14.843 -20.065 1.00 71.12 249 GLY A O 1
ATOM 1983 N N . GLN A 1 250 ? -6.500 13.620 -21.373 1.00 63.53 250 GLN A N 1
ATOM 1984 C CA . GLN A 1 250 ? -7.759 14.107 -20.795 1.00 63.53 250 GLN A CA 1
ATOM 1985 C C . GLN A 1 250 ? -8.238 13.298 -19.581 1.00 63.53 250 GLN A C 1
ATOM 1987 O O . GLN A 1 250 ? -9.325 13.576 -19.068 1.00 63.53 250 GLN A O 1
ATOM 1992 N N . LEU A 1 251 ? -7.456 12.318 -19.099 1.00 61.50 251 LEU A N 1
ATOM 1993 C CA . LEU A 1 251 ? -7.829 11.553 -17.910 1.00 61.50 251 LEU A CA 1
ATOM 1994 C C . LEU A 1 251 ? -8.134 12.510 -16.759 1.00 61.50 251 LEU A C 1
ATOM 1996 O O . LEU A 1 251 ? -7.403 13.472 -16.514 1.00 61.50 251 LEU A O 1
ATOM 2000 N N . GLN A 1 252 ? -9.251 12.274 -16.077 1.00 59.66 252 GLN A N 1
ATOM 2001 C CA . GLN A 1 252 ? -9.630 13.077 -14.916 1.00 59.66 252 GLN A CA 1
ATOM 2002 C C . GLN A 1 252 ? -8.757 12.742 -13.699 1.00 59.66 252 GLN A C 1
ATOM 2004 O O . GLN A 1 252 ? -8.534 13.608 -12.861 1.00 59.66 252 GLN A O 1
ATOM 2009 N N . SER A 1 253 ? -8.217 11.523 -13.624 1.00 65.12 253 SER A N 1
ATOM 2010 C CA . SER A 1 253 ? -7.382 11.048 -12.520 1.00 65.12 253 SER A CA 1
ATOM 2011 C C . SER A 1 253 ? -5.883 11.128 -12.827 1.00 65.12 253 SER A C 1
ATOM 2013 O O . SER A 1 253 ? -5.440 11.038 -13.974 1.00 65.12 253 SER A O 1
ATOM 2015 N N . ARG A 1 254 ? -5.080 11.281 -11.766 1.00 75.19 254 ARG A N 1
ATOM 2016 C CA . ARG A 1 254 ? -3.628 11.066 -11.822 1.00 75.19 254 ARG A CA 1
ATOM 2017 C C . ARG A 1 254 ? -3.337 9.567 -11.730 1.00 75.19 254 ARG A C 1
ATOM 2019 O O . ARG A 1 254 ? -3.997 8.867 -10.964 1.00 75.19 254 ARG A O 1
ATOM 2026 N N . ILE A 1 255 ? -2.332 9.101 -12.465 1.00 82.31 255 ILE A N 1
ATOM 2027 C CA . ILE A 1 255 ? -1.898 7.699 -12.475 1.00 82.31 255 ILE A CA 1
ATOM 2028 C C . ILE A 1 255 ? -0.402 7.587 -12.178 1.00 82.31 255 ILE A C 1
ATOM 2030 O O . ILE A 1 255 ? 0.382 8.485 -12.504 1.00 82.31 255 ILE A O 1
ATOM 2034 N N . ALA A 1 256 ? 0.001 6.466 -11.584 1.00 90.06 256 ALA A N 1
ATOM 2035 C CA . ALA A 1 256 ? 1.397 6.136 -11.340 1.00 90.06 256 ALA A CA 1
ATOM 2036 C C . ALA A 1 256 ? 2.050 5.570 -12.613 1.00 90.06 256 ALA A C 1
ATOM 2038 O O . ALA A 1 256 ? 2.327 4.376 -12.699 1.00 90.06 256 ALA A O 1
ATOM 2039 N N . ILE A 1 257 ? 2.310 6.436 -13.606 1.00 90.94 257 ILE A N 1
ATOM 2040 C CA . ILE A 1 257 ? 2.735 6.075 -14.982 1.00 90.94 257 ILE A CA 1
ATOM 2041 C C . ILE A 1 257 ? 3.811 4.977 -15.016 1.00 90.94 257 ILE A C 1
ATOM 2043 O O . ILE A 1 257 ? 3.773 4.088 -15.856 1.00 90.94 257 ILE A O 1
ATOM 2047 N N . ARG A 1 258 ? 4.782 5.026 -14.100 1.00 95.19 258 ARG A N 1
ATOM 2048 C CA . ARG A 1 258 ? 5.926 4.098 -14.076 1.00 95.19 258 ARG A CA 1
ATOM 2049 C C . ARG A 1 258 ? 5.586 2.688 -13.588 1.00 95.19 258 ARG A C 1
ATOM 2051 O O . ARG A 1 258 ? 6.362 1.776 -13.850 1.00 95.19 258 ARG A O 1
ATOM 2058 N N . TRP A 1 259 ? 4.457 2.514 -12.908 1.00 96.06 259 TRP A N 1
ATOM 2059 C CA . TRP A 1 259 ? 3.944 1.227 -12.422 1.00 96.06 259 TRP A CA 1
ATOM 2060 C C . TRP A 1 259 ? 2.742 0.737 -13.225 1.00 96.06 259 TRP A C 1
ATOM 2062 O O . TRP A 1 259 ? 2.415 -0.446 -13.173 1.00 96.06 259 TRP A O 1
ATOM 2072 N N . SER A 1 260 ? 2.075 1.632 -13.951 1.00 93.19 260 SER A N 1
ATOM 2073 C CA . SER A 1 260 ? 0.882 1.319 -14.727 1.00 93.19 260 SER A CA 1
ATOM 2074 C C . SER A 1 260 ? 1.213 0.563 -16.015 1.00 93.19 260 SER A C 1
ATOM 2076 O O . SER A 1 260 ? 2.206 0.847 -16.690 1.00 93.19 260 SER A O 1
ATOM 2078 N N . ALA A 1 261 ? 0.349 -0.391 -16.358 1.00 93.38 261 ALA A N 1
ATOM 2079 C CA . ALA A 1 261 ? 0.368 -1.061 -17.650 1.00 93.38 261 ALA A CA 1
ATOM 2080 C C . ALA A 1 261 ? -0.042 -0.089 -18.770 1.00 93.38 261 ALA A C 1
ATOM 2082 O O . ALA A 1 261 ? -0.681 0.939 -18.513 1.00 93.38 261 ALA A O 1
ATOM 2083 N N . TRP A 1 262 ? 0.325 -0.395 -20.015 1.00 92.31 262 TRP A N 1
ATOM 2084 C CA . TRP A 1 262 ? 0.056 0.498 -21.144 1.00 92.31 262 TRP A CA 1
ATOM 2085 C C . TRP A 1 262 ? -1.453 0.711 -21.341 1.00 92.31 262 TRP A C 1
ATOM 2087 O O . TRP A 1 262 ? -1.880 1.840 -21.573 1.00 92.31 262 TRP A O 1
ATOM 2097 N N . GLU A 1 263 ? -2.274 -0.328 -21.169 1.00 91.06 263 GLU A N 1
ATOM 2098 C CA . GLU A 1 263 ? -3.730 -0.249 -21.287 1.00 91.06 263 GLU A CA 1
ATOM 2099 C C . GLU A 1 263 ? -4.339 0.640 -20.193 1.00 91.06 263 GLU A C 1
ATOM 2101 O O . GLU A 1 263 ? -5.273 1.401 -20.445 1.00 91.06 263 GLU A O 1
ATOM 2106 N N . SER A 1 264 ? -3.747 0.654 -18.997 1.00 88.94 264 SER A N 1
ATOM 2107 C CA . SER A 1 264 ? -4.162 1.555 -17.918 1.00 88.94 264 SER A CA 1
ATOM 2108 C C . SER A 1 264 ? -3.810 3.009 -18.222 1.00 88.94 264 SER A C 1
ATOM 2110 O O . SER A 1 264 ? -4.575 3.909 -17.886 1.00 88.94 264 SER A O 1
ATOM 2112 N N . ILE A 1 265 ? -2.676 3.248 -18.886 1.00 87.19 265 ILE A N 1
ATOM 2113 C CA . ILE A 1 265 ? -2.222 4.593 -19.262 1.00 87.19 265 ILE A CA 1
ATOM 2114 C C . ILE A 1 265 ? -3.052 5.159 -20.415 1.00 87.19 265 ILE A C 1
ATOM 2116 O O . ILE A 1 265 ? -3.431 6.328 -20.375 1.00 87.19 265 ILE A O 1
ATOM 2120 N N . PHE A 1 266 ? -3.312 4.352 -21.444 1.00 85.62 266 PHE A N 1
ATOM 2121 C CA . PHE A 1 266 ? -3.915 4.839 -22.683 1.00 85.62 266 PHE A CA 1
ATOM 2122 C C . PHE A 1 266 ? -5.428 4.633 -22.758 1.00 85.62 266 PHE A C 1
ATOM 2124 O O . PHE A 1 266 ? -6.151 5.459 -23.309 1.00 85.62 266 PHE A O 1
ATOM 2131 N N . LEU A 1 267 ? -5.931 3.533 -22.206 1.00 84.56 267 LEU A N 1
ATOM 2132 C CA . LEU A 1 267 ? -7.343 3.162 -22.313 1.00 84.56 267 LEU A CA 1
ATOM 2133 C C . LEU A 1 267 ? -8.107 3.406 -21.007 1.00 84.56 267 LEU A C 1
ATOM 2135 O O . LEU A 1 267 ? -9.322 3.233 -20.971 1.00 84.56 267 LEU A O 1
ATOM 2139 N N . ASN A 1 268 ? -7.416 3.829 -19.937 1.00 82.69 268 ASN A N 1
ATOM 2140 C CA . ASN A 1 268 ? -7.966 3.889 -18.578 1.00 82.69 268 ASN A CA 1
ATOM 2141 C C . ASN A 1 268 ? -8.513 2.523 -18.113 1.00 82.69 268 ASN A C 1
ATOM 2143 O O . ASN A 1 268 ? -9.448 2.448 -17.311 1.00 82.69 268 ASN A O 1
ATOM 2147 N N . GLU A 1 269 ? -7.950 1.437 -18.649 1.00 85.81 269 GLU A N 1
ATOM 2148 C CA . GLU A 1 269 ? -8.377 0.073 -18.367 1.00 85.81 269 GLU A CA 1
ATOM 2149 C C . GLU A 1 269 ? -7.520 -0.528 -17.254 1.00 85.81 269 GLU A C 1
ATOM 2151 O O . GLU A 1 269 ? -6.305 -0.690 -17.370 1.00 85.81 269 GLU A O 1
ATOM 2156 N N . PHE A 1 270 ? -8.174 -0.874 -16.150 1.00 84.56 270 PHE A N 1
ATOM 2157 C CA . PHE A 1 270 ? -7.542 -1.500 -14.997 1.00 84.56 270 PHE A CA 1
ATOM 2158 C C . PHE A 1 270 ? -8.114 -2.895 -14.794 1.00 84.56 270 PHE A C 1
ATOM 2160 O O . PHE A 1 270 ? -9.331 -3.075 -14.719 1.00 84.56 270 PHE A O 1
ATOM 2167 N N . SER A 1 271 ? -7.233 -3.878 -14.664 1.00 87.69 271 SER A N 1
ATOM 2168 C CA . SER A 1 271 ? -7.583 -5.286 -14.550 1.00 87.69 271 SER A CA 1
ATOM 2169 C C . SER A 1 271 ? -6.640 -6.030 -13.607 1.00 87.69 271 SER A C 1
ATOM 2171 O O . SER A 1 271 ? -5.553 -5.569 -13.269 1.00 87.69 271 SER A O 1
ATOM 2173 N N . LEU A 1 272 ? -7.004 -7.263 -13.259 1.00 89.69 272 LEU A N 1
ATOM 2174 C CA . LEU A 1 272 ? -6.098 -8.166 -12.54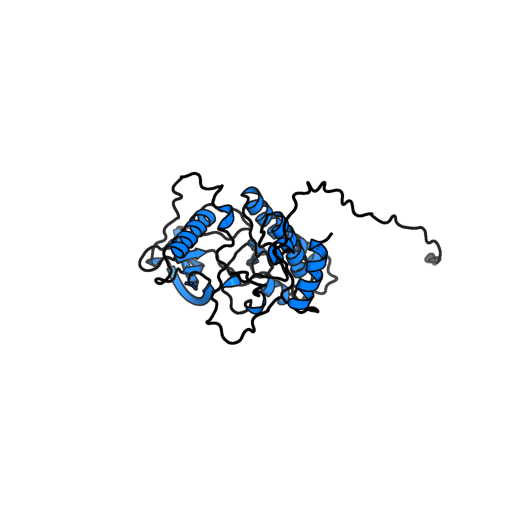3 1.00 89.69 272 LEU A CA 1
ATOM 2175 C C . LEU A 1 272 ? -4.780 -8.398 -13.306 1.00 89.69 272 LEU A C 1
ATOM 2177 O O . LEU A 1 272 ? -3.782 -8.778 -12.704 1.00 89.69 272 LEU A O 1
ATOM 2181 N N . LYS A 1 273 ? -4.758 -8.199 -14.633 1.00 96.00 273 LYS A N 1
ATOM 2182 C CA . LYS A 1 273 ? -3.548 -8.328 -15.457 1.00 96.00 273 LYS A CA 1
ATOM 2183 C C . LYS A 1 273 ? -2.691 -7.066 -15.428 1.00 96.00 273 LYS A C 1
ATOM 2185 O O . LYS A 1 273 ? -1.472 -7.198 -15.351 1.00 96.00 273 LYS A O 1
ATOM 2190 N N . SER A 1 274 ? -3.299 -5.882 -15.379 1.00 94.31 274 SER A N 1
ATOM 2191 C CA . SER A 1 274 ? -2.543 -4.645 -15.158 1.00 94.31 274 SER A CA 1
ATOM 2192 C C . SER A 1 274 ? -1.904 -4.629 -13.764 1.00 94.31 274 SER A C 1
ATOM 2194 O O . SER A 1 274 ? -0.788 -4.152 -13.607 1.00 94.31 274 SER A O 1
ATOM 2196 N N . ASP A 1 275 ? -2.537 -5.240 -12.758 1.00 94.06 275 ASP A N 1
ATOM 2197 C CA . ASP A 1 275 ? -1.916 -5.427 -11.439 1.00 94.06 275 ASP A CA 1
ATOM 2198 C C . ASP A 1 275 ? -0.704 -6.372 -11.474 1.00 94.06 275 ASP A C 1
ATOM 2200 O O . ASP A 1 275 ? 0.271 -6.159 -10.756 1.00 94.06 275 ASP A O 1
ATOM 2204 N N . VAL A 1 276 ? -0.723 -7.405 -12.326 1.00 98.06 276 VAL A N 1
ATOM 2205 C CA . VAL A 1 276 ? 0.446 -8.280 -12.540 1.00 98.06 276 VAL A CA 1
ATOM 2206 C C . VAL A 1 276 ? 1.601 -7.501 -13.178 1.00 98.06 276 VAL A C 1
ATOM 2208 O O . VAL A 1 276 ? 2.758 -7.730 -12.824 1.00 98.06 276 VAL A O 1
ATOM 2211 N N . TRP A 1 277 ? 1.310 -6.548 -14.069 1.00 98.00 277 TRP A N 1
ATOM 2212 C CA . TRP A 1 277 ? 2.321 -5.622 -14.587 1.00 98.00 277 TRP A CA 1
ATOM 2213 C C . TRP A 1 277 ? 2.926 -4.776 -13.461 1.00 98.00 277 TRP A C 1
ATOM 2215 O O . TRP A 1 277 ? 4.148 -4.745 -13.300 1.00 98.00 277 TRP A O 1
ATOM 2225 N N . SER A 1 278 ? 2.086 -4.144 -12.636 1.00 97.44 278 SER A N 1
ATOM 2226 C CA . SER A 1 278 ? 2.536 -3.348 -11.487 1.00 97.44 278 SER A CA 1
ATOM 2227 C C . SER A 1 278 ? 3.327 -4.181 -10.471 1.00 97.44 278 SER A C 1
ATOM 2229 O O . SER A 1 278 ? 4.319 -3.705 -9.915 1.00 97.44 278 SER A O 1
ATOM 2231 N N . PHE A 1 279 ? 2.971 -5.457 -10.287 1.00 98.50 279 PHE A N 1
ATOM 2232 C CA . PHE A 1 279 ? 3.743 -6.399 -9.476 1.00 98.50 279 PHE A CA 1
ATOM 2233 C C . PHE A 1 279 ? 5.152 -6.606 -10.041 1.00 98.50 279 PHE A C 1
ATOM 2235 O O . PHE A 1 279 ? 6.116 -6.557 -9.284 1.00 98.50 279 PHE A O 1
ATOM 2242 N N . GLY A 1 280 ? 5.305 -6.744 -11.361 1.00 98.50 280 GLY A N 1
ATOM 2243 C CA . GLY A 1 280 ? 6.619 -6.820 -12.007 1.00 98.50 280 GLY A CA 1
ATOM 2244 C C . GLY A 1 280 ? 7.495 -5.590 -11.736 1.00 98.50 280 GLY A C 1
ATOM 2245 O O . GLY A 1 280 ? 8.679 -5.727 -11.425 1.00 98.50 280 GLY A O 1
ATOM 2246 N N . VAL A 1 281 ? 6.910 -4.389 -11.774 1.00 98.31 281 VAL A N 1
ATOM 2247 C CA . VAL A 1 281 ? 7.620 -3.148 -11.413 1.00 98.31 281 VAL A CA 1
ATOM 2248 C C . VAL A 1 281 ? 7.960 -3.111 -9.915 1.00 98.31 281 VAL A C 1
ATOM 2250 O O . VAL A 1 281 ? 9.058 -2.709 -9.544 1.00 98.31 281 VAL A O 1
ATOM 2253 N N . THR A 1 282 ? 7.074 -3.609 -9.053 1.00 98.00 282 THR A N 1
ATOM 2254 C CA . THR A 1 282 ? 7.317 -3.706 -7.602 1.00 98.00 282 THR A CA 1
ATOM 2255 C C . THR A 1 282 ? 8.441 -4.697 -7.273 1.00 98.00 282 THR A C 1
ATOM 2257 O O . THR A 1 282 ? 9.254 -4.449 -6.384 1.00 98.00 282 THR A O 1
ATOM 2260 N N . LEU A 1 283 ? 8.558 -5.801 -8.021 1.00 97.94 283 LEU A N 1
ATOM 2261 C CA . LEU A 1 283 ? 9.707 -6.705 -7.919 1.00 97.94 283 LEU A CA 1
ATOM 2262 C C . LEU A 1 283 ? 11.008 -5.996 -8.309 1.00 97.94 283 LEU A C 1
ATOM 2264 O O . LEU A 1 283 ? 12.021 -6.171 -7.637 1.00 97.94 283 LEU A O 1
ATOM 2268 N N . TYR A 1 284 ? 10.989 -5.167 -9.356 1.00 96.62 284 TYR A N 1
ATOM 2269 C CA . TYR A 1 284 ? 12.147 -4.344 -9.702 1.00 96.62 284 TYR A CA 1
ATOM 2270 C C . TYR A 1 284 ? 12.541 -3.415 -8.544 1.00 96.62 284 TYR A C 1
ATOM 2272 O O . TYR A 1 284 ? 13.723 -3.333 -8.214 1.00 96.62 284 TYR A O 1
ATOM 2280 N N . GLU A 1 285 ? 11.582 -2.766 -7.878 1.00 96.88 285 GLU A N 1
ATOM 2281 C CA . GLU A 1 285 ? 11.864 -1.956 -6.683 1.00 96.88 285 GLU A CA 1
ATOM 2282 C C . GLU A 1 285 ? 12.515 -2.789 -5.568 1.00 96.88 285 GLU A C 1
ATOM 2284 O O . GLU A 1 285 ? 13.573 -2.410 -5.066 1.00 96.88 285 GLU A O 1
ATOM 2289 N N . LEU A 1 286 ? 11.953 -3.960 -5.244 1.00 95.00 286 LEU A N 1
ATOM 2290 C CA . LEU A 1 286 ? 12.501 -4.885 -4.244 1.00 95.00 286 LEU A CA 1
ATOM 2291 C C . LEU A 1 286 ? 13.957 -5.265 -4.540 1.00 95.00 286 LEU A C 1
ATOM 2293 O O . LEU A 1 286 ? 14.836 -5.075 -3.700 1.00 95.00 286 LEU A O 1
ATOM 2297 N N . PHE A 1 287 ? 14.229 -5.774 -5.744 1.00 93.12 287 PHE A N 1
ATOM 2298 C CA . PHE A 1 287 ? 15.553 -6.285 -6.112 1.00 93.12 287 PHE A CA 1
ATOM 2299 C C . PHE A 1 287 ? 16.582 -5.186 -6.400 1.00 93.12 287 PHE A C 1
ATOM 2301 O O . PHE A 1 287 ? 17.779 -5.459 -6.425 1.00 93.12 287 PHE A O 1
ATOM 2308 N N . THR A 1 288 ? 16.148 -3.934 -6.561 1.00 92.44 288 THR A N 1
ATOM 2309 C CA . THR A 1 288 ? 17.040 -2.765 -6.640 1.00 92.44 288 THR A CA 1
ATOM 2310 C C . THR A 1 288 ? 17.118 -1.985 -5.330 1.00 92.44 288 THR A C 1
ATOM 2312 O O . THR A 1 288 ? 17.724 -0.912 -5.301 1.00 92.44 288 THR A O 1
ATOM 2315 N N . TYR A 1 289 ? 16.527 -2.500 -4.244 1.00 93.12 289 TYR A N 1
ATOM 2316 C CA . TYR A 1 289 ? 16.428 -1.825 -2.945 1.00 93.12 289 TYR A CA 1
ATOM 2317 C C . TY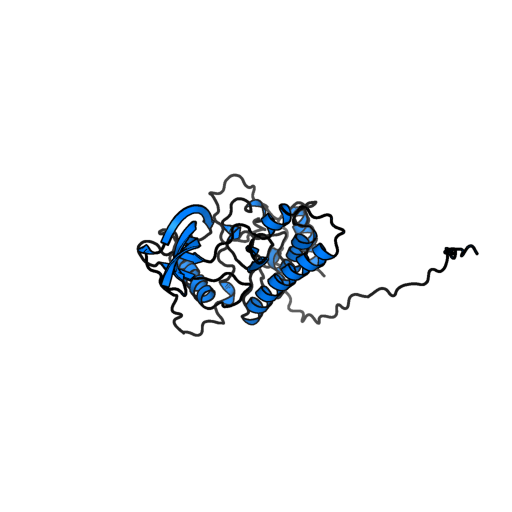R A 1 289 ? 15.851 -0.404 -3.048 1.00 93.12 289 TYR A C 1
ATOM 2319 O O . TYR A 1 289 ? 16.257 0.506 -2.320 1.00 93.12 289 TYR A O 1
ATOM 2327 N N . SER A 1 290 ? 14.967 -0.184 -4.023 1.00 94.19 290 SER A N 1
ATOM 2328 C CA . SER A 1 290 ? 14.398 1.119 -4.371 1.00 94.19 290 SER A CA 1
ATOM 2329 C C . SER A 1 290 ? 15.447 2.226 -4.552 1.00 94.19 290 SER A C 1
ATOM 2331 O O . SER A 1 290 ? 15.145 3.415 -4.409 1.00 94.19 290 SER A O 1
ATOM 2333 N N . ARG A 1 291 ? 16.704 1.872 -4.869 1.00 92.50 291 ARG A N 1
ATOM 2334 C CA . ARG A 1 291 ? 17.823 2.824 -5.008 1.00 92.50 291 ARG A CA 1
ATOM 2335 C C . ARG A 1 291 ? 17.596 3.782 -6.163 1.00 92.50 291 ARG A C 1
ATOM 2337 O O . ARG A 1 291 ? 17.960 4.954 -6.085 1.00 92.50 291 ARG A O 1
ATOM 2344 N N . GLN A 1 292 ? 16.946 3.285 -7.205 1.00 90.88 292 GLN A N 1
ATOM 2345 C CA . GLN A 1 292 ? 16.535 4.052 -8.362 1.00 90.88 292 GLN A CA 1
ATOM 2346 C C . GLN A 1 292 ? 15.033 3.911 -8.553 1.00 90.88 292 GLN A C 1
ATOM 2348 O O . GLN A 1 292 ? 14.454 2.850 -8.334 1.00 90.88 292 GLN A O 1
ATOM 2353 N N . ARG A 1 293 ? 14.405 5.000 -8.988 1.00 91.69 293 ARG A N 1
ATOM 2354 C CA . ARG A 1 293 ? 13.007 4.979 -9.405 1.00 91.69 293 ARG A CA 1
ATOM 2355 C C . ARG A 1 293 ? 12.871 4.120 -10.674 1.00 91.69 293 ARG A C 1
ATOM 2357 O O . ARG A 1 293 ? 13.754 4.195 -11.534 1.00 91.69 293 ARG A O 1
ATOM 2364 N N . PRO A 1 294 ? 11.782 3.359 -10.863 1.00 95.50 294 PRO A N 1
ATOM 2365 C CA . PRO A 1 294 ? 11.562 2.651 -12.119 1.00 95.50 294 PRO A CA 1
ATOM 2366 C C . PRO A 1 294 ? 11.662 3.600 -13.320 1.00 95.50 294 PRO A C 1
ATOM 2368 O O . PRO A 1 294 ? 11.105 4.703 -13.309 1.00 95.50 294 PRO A O 1
ATOM 2371 N N . TYR A 1 295 ? 12.408 3.194 -14.349 1.00 95.06 295 TYR A N 1
ATOM 2372 C CA . TYR A 1 295 ? 12.677 4.006 -15.542 1.00 95.06 295 TYR A CA 1
ATOM 2373 C C . TYR A 1 295 ? 13.339 5.369 -15.247 1.00 95.06 295 TYR A C 1
ATOM 2375 O O . TYR A 1 295 ? 13.054 6.344 -15.941 1.00 95.06 295 TYR A O 1
ATOM 2383 N N . HIS A 1 296 ? 14.195 5.482 -14.219 1.00 93.06 296 HIS A N 1
ATOM 2384 C CA . HIS A 1 296 ? 14.771 6.768 -13.777 1.00 93.06 296 HIS A CA 1
ATOM 2385 C C . HIS A 1 296 ? 15.509 7.568 -14.870 1.00 93.06 296 HIS A C 1
ATOM 2387 O O . HIS A 1 296 ? 15.736 8.761 -14.697 1.00 93.06 296 HIS A O 1
ATOM 2393 N N . THR A 1 297 ? 15.922 6.929 -15.966 1.00 95.12 297 THR A N 1
ATOM 2394 C CA . THR A 1 297 ? 16.596 7.577 -17.102 1.00 95.12 297 THR A CA 1
ATOM 2395 C C . THR A 1 297 ? 15.639 8.251 -18.084 1.00 95.12 297 THR A C 1
ATOM 2397 O O . THR A 1 297 ? 16.097 8.945 -18.986 1.00 95.12 297 THR A O 1
ATOM 2400 N N . LEU A 1 298 ? 14.330 8.035 -17.937 1.00 94.00 298 LEU A N 1
ATOM 2401 C CA . LEU A 1 298 ? 13.296 8.550 -18.828 1.00 94.00 298 LEU A CA 1
ATOM 2402 C C . LEU A 1 298 ? 12.408 9.552 -18.098 1.00 94.00 298 LEU A C 1
ATOM 2404 O O . LEU A 1 298 ? 12.026 9.332 -16.943 1.00 94.00 298 LEU A O 1
ATOM 2408 N N . THR A 1 299 ? 12.001 10.607 -18.800 1.00 92.31 299 THR A N 1
ATOM 2409 C CA . THR A 1 299 ? 10.880 11.446 -18.360 1.00 92.31 299 THR A CA 1
ATOM 2410 C C . THR A 1 299 ? 9.554 10.691 -18.514 1.00 92.31 299 THR A C 1
ATOM 2412 O O . THR A 1 299 ? 9.491 9.638 -19.158 1.00 92.31 299 THR A O 1
ATOM 2415 N N . ASN A 1 300 ? 8.474 11.204 -17.916 1.00 89.50 300 ASN A N 1
ATOM 2416 C CA . ASN A 1 300 ? 7.157 10.578 -18.058 1.00 89.50 300 ASN A CA 1
ATOM 2417 C C . ASN A 1 300 ? 6.688 10.610 -19.524 1.00 89.50 300 ASN A C 1
ATOM 2419 O O . ASN A 1 300 ? 6.157 9.620 -20.016 1.00 89.50 300 ASN A O 1
ATOM 2423 N N . GLU A 1 301 ? 6.971 11.696 -20.243 1.00 89.00 301 GLU A N 1
ATOM 2424 C CA . GLU A 1 301 ? 6.678 11.877 -21.669 1.00 89.00 301 GLU A CA 1
ATOM 2425 C C . GLU A 1 301 ? 7.368 10.796 -22.509 1.00 89.00 301 GLU A C 1
ATOM 2427 O O . GLU A 1 301 ? 6.730 10.119 -23.315 1.00 89.00 301 GLU A O 1
ATOM 2432 N N . GLN A 1 302 ? 8.672 10.598 -22.290 1.00 92.12 302 GLN A N 1
ATOM 2433 C CA . GLN A 1 302 ? 9.472 9.610 -23.016 1.00 92.12 302 GLN A CA 1
ATOM 2434 C C . GLN A 1 302 ? 9.014 8.180 -22.722 1.00 92.12 302 GLN A C 1
ATOM 2436 O O . GLN A 1 302 ? 8.980 7.340 -23.622 1.00 92.12 302 GLN A O 1
ATOM 2441 N N . LEU A 1 303 ? 8.664 7.888 -21.467 1.00 91.56 303 LEU A N 1
ATOM 2442 C CA . LEU A 1 303 ? 8.163 6.572 -21.080 1.00 91.56 303 LEU A CA 1
ATOM 2443 C C . LEU A 1 303 ? 6.822 6.272 -21.754 1.00 91.56 303 LEU A C 1
ATOM 2445 O O . LEU A 1 303 ? 6.653 5.204 -22.339 1.00 91.56 303 LEU A O 1
ATOM 2449 N N . VAL A 1 304 ? 5.904 7.237 -21.739 1.00 89.31 304 VAL A N 1
ATOM 2450 C CA . VAL A 1 304 ? 4.615 7.110 -22.420 1.00 89.31 304 VAL A CA 1
ATOM 2451 C C . VAL A 1 304 ? 4.822 6.919 -23.927 1.00 89.31 304 VAL A C 1
ATOM 2453 O O . VAL A 1 304 ? 4.241 6.009 -24.506 1.00 89.31 304 VAL A O 1
ATOM 2456 N N . GLN A 1 305 ? 5.712 7.678 -24.573 1.00 88.69 305 GLN A N 1
ATOM 2457 C CA . GLN A 1 305 ? 6.039 7.463 -25.991 1.00 88.69 305 GLN A CA 1
ATOM 2458 C C . GLN A 1 305 ? 6.547 6.041 -26.277 1.00 88.69 305 GLN A C 1
ATOM 2460 O O . GLN A 1 305 ? 6.186 5.459 -27.298 1.00 88.69 305 GLN A O 1
ATOM 2465 N N . ARG A 1 306 ? 7.344 5.448 -25.377 1.00 89.56 306 ARG A N 1
ATOM 2466 C CA . ARG A 1 306 ? 7.790 4.053 -25.525 1.00 89.56 306 ARG A CA 1
ATOM 2467 C C . ARG A 1 306 ? 6.641 3.058 -25.411 1.00 89.56 306 ARG A C 1
ATOM 2469 O O . ARG A 1 306 ? 6.591 2.114 -26.192 1.00 89.56 306 ARG A O 1
ATOM 2476 N N . PHE A 1 307 ? 5.721 3.263 -24.471 1.00 89.38 307 PHE A N 1
ATOM 2477 C CA . PHE A 1 307 ? 4.557 2.389 -24.330 1.00 89.38 307 PHE A CA 1
ATOM 2478 C C . PHE A 1 307 ? 3.564 2.523 -25.485 1.00 89.38 307 PHE A C 1
ATOM 2480 O O . PHE A 1 307 ? 2.890 1.549 -25.798 1.00 89.38 307 PHE A O 1
ATOM 2487 N N . ALA A 1 308 ? 3.505 3.669 -26.170 1.00 85.56 308 ALA A N 1
ATOM 2488 C CA . ALA A 1 308 ? 2.614 3.853 -27.317 1.00 85.56 308 ALA A CA 1
ATOM 2489 C C . ALA A 1 308 ? 2.882 2.824 -28.434 1.00 85.56 308 ALA A C 1
ATOM 2491 O O . ALA A 1 308 ? 1.952 2.364 -29.088 1.00 85.56 308 ALA A O 1
ATOM 2492 N N . VAL A 1 309 ? 4.131 2.377 -28.602 1.00 82.69 309 VAL A N 1
ATOM 2493 C CA . VAL A 1 309 ? 4.487 1.338 -29.586 1.00 82.69 309 VAL A CA 1
ATOM 2494 C C . VAL A 1 309 ? 3.809 -0.004 -29.279 1.00 82.69 309 VAL A C 1
ATOM 2496 O O . VAL A 1 309 ? 3.485 -0.747 -30.201 1.00 82.69 309 VAL A O 1
ATOM 2499 N N . LEU A 1 310 ? 3.533 -0.297 -28.003 1.00 79.06 310 LEU A N 1
ATOM 2500 C CA . LEU A 1 310 ? 2.858 -1.529 -27.579 1.00 79.06 310 LEU A CA 1
ATOM 2501 C C . LEU A 1 310 ? 1.373 -1.554 -27.960 1.00 79.06 310 LEU A C 1
ATOM 2503 O O . LEU A 1 310 ? 0.791 -2.627 -28.011 1.00 79.06 310 LEU A O 1
ATOM 2507 N N . THR A 1 311 ? 0.767 -0.402 -28.267 1.00 71.00 311 THR A N 1
ATOM 2508 C CA . THR A 1 311 ? -0.645 -0.329 -28.690 1.00 71.00 311 THR A CA 1
ATOM 2509 C C . THR A 1 311 ? -0.879 -0.866 -30.107 1.00 71.00 311 THR A C 1
ATOM 2511 O O . THR A 1 311 ? -2.021 -1.086 -30.507 1.00 71.00 311 THR A O 1
ATOM 2514 N N . HIS A 1 312 ? 0.197 -1.063 -30.875 1.00 63.59 312 HIS A N 1
ATOM 2515 C CA . HIS A 1 312 ? 0.168 -1.494 -32.274 1.00 63.59 312 HIS A CA 1
ATOM 2516 C C . HIS A 1 312 ? 0.716 -2.915 -32.498 1.00 63.59 312 HIS A C 1
ATOM 2518 O O . HIS A 1 312 ? 0.787 -3.347 -33.650 1.00 63.59 312 HIS A O 1
ATOM 2524 N N . ALA A 1 313 ? 1.143 -3.602 -31.434 1.00 50.22 313 ALA A N 1
ATOM 2525 C CA . ALA A 1 313 ? 1.727 -4.946 -31.469 1.00 50.22 313 ALA A CA 1
ATOM 2526 C C . ALA A 1 313 ? 0.689 -6.015 -31.104 1.00 50.22 313 ALA A C 1
ATOM 2528 O O . ALA A 1 313 ? 0.757 -7.110 -31.707 1.00 50.22 313 ALA A O 1
#

Radius of gyration: 23.35 Å; chains: 1; bounding box: 82×62×64 Å

Foldseek 3Di:
DDDDDDDDDPDDDDDDDDDDDPDDDPDPDDPDDFPDDDDPWDFDDPPDDPPDCQVPPCQQPPLLVPQDPPDDQDFDADDPVQKAFDAFQFADNQGTKTWIWGWDQDPVRDTDTAIKIKDWGDPPDDPVVVVSVVSVRSVQRPDDDQAAKHFPGWHDDPTIMTIIHDAPDFQLVVLLPDPDDLPDPVLVVVLVVLLVSNVRQLVSCVVSQGFRQADASLQWGAHPPPGGIHGHDCSNGHPVCVVQWTDIHPDPHTHSLLLFALCCRRVVDTGSVRVVSSSVLRSVCSSVSVPAHRVNVDDSSRSNVVSVVVVVD

InterPro domains:
  IPR000719 Protein kinase domain [PS50011] (83-313)
  IPR001245 Serine-threonine/tyrosine-protein kinase, catalytic domain [PF07714] (85-306)
  IPR001245 Serine-threonine/tyrosine-protein kinase, catalytic domain [PR00109] (204-222)
  IPR001245 Serine-threonine/tyrosine-protein kinase, catalytic domain [PR00109] (255-265)
  IPR001245 Serine-threonine/tyrosine-protein kinase, catalytic domain [PR00109] (274-296)
  IPR008266 Tyrosine-protein kinase, active site [PS00109] (210-222)
  IPR011009 Protein kinase-like domain superfamily [SSF56112] (76-306)
  IPR017441 Protein kinase, ATP binding site [PS00107] (89-119)
  IPR020635 Tyrosine-protein kinase, catalytic domain [SM00219] (83-312)
  IPR050122 Receptor Tyrosine Kinase [PTHR24416] (39-302)

pLDDT: mean 74.63, std 22.56, range [27.17, 98.5]